Protein AF-A0A8S3RZJ0-F1 (afdb_monomer)

Nearest PDB structures (foldseek):
  5h4s-assembly1_A-2  TM=8.136E-01  e=2.588E-08  Toxopneustes pileolus
  2zx0-assembly1_A  TM=8.573E-01  e=1.060E-07  Oncorhynchus keta
  5afb-assembly1_A  TM=8.888E-01  e=1.502E-06  Homo sapiens
  6vhh-assembly1_B  TM=8.771E-01  e=1.682E-06  Homo sapiens
  2jxa-assembly1_A  TM=8.084E-01  e=1.071E-06  Mus musculus

Sequence (220 aa):
MLLNILKFLVFASIFINLTSAQTNKGITICEGKTSTISCSNNKAITIVRALFGRNKNNRECLILKGIFRIVKSCSVSGDSTLRQVKVRCEGQQSCQLTASRNIFGDPCKHFKKYLEVVYKCVERQNLVPVMTTSTGNMDITIEDRDGIKDTTISIWILIFAIAGSLILSQFILVVCVVKLIKRKKKPTNKKDGVCKHLKREQLAVRKIQSGVPVRNINSF

Radius of gyration: 26.64 Å; Cα contacts (8 Å, |Δi|>4): 257; chains: 1; bounding box: 62×64×66 Å

Solvent-accessible surface area (backbone atoms only — not comparable to full-atom values): 13475 Å² total; per-residue (Å²): 111,70,71,58,51,51,52,48,54,53,52,50,54,55,53,61,70,74,59,78,78,81,63,80,44,75,50,78,34,37,56,81,36,70,52,74,52,74,42,62,89,73,25,13,29,41,72,75,47,27,39,43,29,34,53,57,86,56,70,74,61,64,79,90,70,93,61,94,67,87,65,67,63,38,52,44,62,44,65,63,34,29,51,60,48,37,80,67,32,50,70,31,38,62,33,79,47,67,23,42,53,89,77,68,48,72,70,48,89,90,53,72,30,29,30,38,41,32,31,33,63,41,54,53,88,46,51,42,84,41,83,45,85,58,92,96,46,88,47,82,42,79,44,74,65,77,84,77,61,76,60,59,62,54,53,51,52,52,55,48,65,75,76,22,93,88,51,46,76,65,48,51,52,52,52,48,49,52,50,53,55,51,63,71,68,57,85,77,82,75,80,82,82,76,84,70,66,67,70,62,57,62,65,60,55,62,62,69,77,64,81,65,80,82,78,85,77,90,84,135

InterPro domains:
  IPR000922 D-galactoside/L-rhamnose binding SUEL lectin domain [PF02140] (37-121)
  IPR000922 D-galactoside/L-rhamnose binding SUEL lectin domain [PS50228] (29-122)
  IPR043159 D-galactoside/L-rhamnose b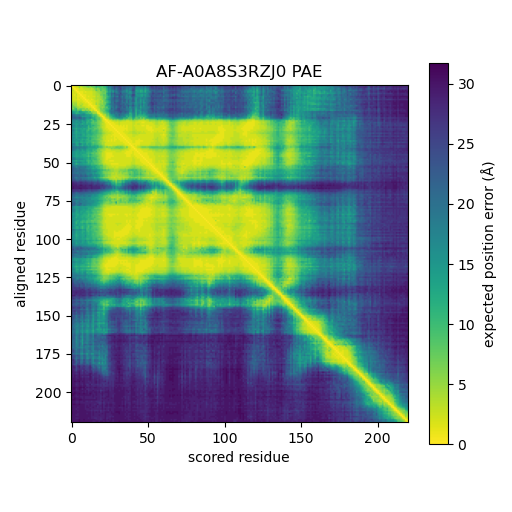inding SUEL lectin domain superfamily [G3DSA:2.60.120.740] (17-127)

Structure (mmCIF, N/CA/C/O backbone):
data_AF-A0A8S3RZJ0-F1
#
_entry.id   AF-A0A8S3RZJ0-F1
#
loop_
_atom_site.group_PDB
_atom_site.id
_atom_site.type_symbol
_atom_site.label_atom_id
_atom_site.label_alt_id
_atom_site.label_comp_id
_atom_site.label_asym_id
_atom_site.label_entity_id
_atom_site.label_seq_id
_atom_site.pdbx_PDB_ins_code
_atom_site.Cartn_x
_atom_site.Cartn_y
_atom_site.Cartn_z
_atom_site.occupancy
_atom_site.B_iso_or_equiv
_atom_site.auth_seq_id
_atom_site.auth_comp_id
_atom_site.auth_asym_id
_atom_site.auth_atom_id
_atom_site.pdbx_PDB_model_num
ATOM 1 N N . MET A 1 1 ? -19.772 14.675 46.894 1.00 68.50 1 MET A N 1
ATOM 2 C CA . MET A 1 1 ? -18.503 14.950 46.177 1.00 68.50 1 MET A CA 1
ATOM 3 C C . MET A 1 1 ? -17.847 13.665 45.662 1.00 68.50 1 MET A C 1
ATOM 5 O O . MET A 1 1 ? -17.723 13.520 44.454 1.00 68.50 1 MET A O 1
ATOM 9 N N . LEU A 1 2 ? -17.537 12.696 46.533 1.00 70.94 2 LEU A N 1
ATOM 10 C CA . LEU A 1 2 ? -16.910 11.411 46.168 1.00 70.94 2 LEU A CA 1
ATOM 11 C C . LEU A 1 2 ? -17.691 10.605 45.103 1.00 70.94 2 LEU A C 1
ATOM 13 O O . LEU A 1 2 ? -17.110 10.109 44.143 1.00 70.94 2 LEU A O 1
ATOM 17 N N . LEU A 1 3 ? -19.024 10.561 45.215 1.00 69.81 3 LEU A N 1
ATOM 18 C CA . LEU A 1 3 ? -19.904 9.841 44.281 1.00 69.81 3 LEU A CA 1
ATOM 19 C C . LEU A 1 3 ? -19.880 10.420 42.850 1.00 69.81 3 LEU A C 1
ATOM 21 O O . LEU A 1 3 ? -20.033 9.688 41.876 1.00 69.81 3 LEU A O 1
ATOM 25 N N . ASN A 1 4 ? -19.654 11.729 42.712 1.00 63.38 4 ASN A N 1
ATOM 26 C CA . ASN A 1 4 ? -19.604 12.405 41.410 1.00 63.38 4 ASN A CA 1
ATOM 27 C C . ASN A 1 4 ? -18.244 12.208 40.732 1.00 63.38 4 ASN A C 1
ATOM 29 O O . ASN A 1 4 ? -18.183 12.056 39.515 1.00 63.38 4 ASN A O 1
ATOM 33 N N . ILE A 1 5 ? -17.172 12.143 41.528 1.00 73.44 5 ILE A N 1
ATOM 34 C CA . ILE A 1 5 ? -15.830 11.792 41.054 1.00 73.44 5 ILE A CA 1
ATOM 35 C C . ILE A 1 5 ? -15.833 10.347 40.544 1.00 73.44 5 ILE A C 1
ATOM 37 O O . ILE A 1 5 ? -15.359 10.088 39.442 1.00 73.44 5 ILE A O 1
ATOM 41 N N . LEU A 1 6 ? -16.454 9.420 41.282 1.00 76.81 6 LEU A N 1
ATOM 42 C CA . LEU A 1 6 ? -16.560 8.023 40.862 1.00 76.81 6 LEU A CA 1
ATOM 43 C C . LEU A 1 6 ? -17.355 7.873 39.554 1.00 76.81 6 LEU A C 1
ATOM 45 O O . LEU A 1 6 ? -16.898 7.197 38.636 1.00 76.81 6 LEU A O 1
ATOM 49 N N . LYS A 1 7 ? -18.491 8.572 39.413 1.00 78.81 7 LYS A N 1
ATOM 50 C CA . LYS A 1 7 ? -19.260 8.613 38.154 1.00 78.81 7 LYS A CA 1
ATOM 51 C C . LYS A 1 7 ? -18.431 9.157 36.987 1.00 78.81 7 LYS A C 1
ATOM 53 O O . LYS A 1 7 ? -18.475 8.593 35.899 1.00 78.81 7 LYS A O 1
ATOM 58 N N . PHE A 1 8 ? -17.645 10.209 37.209 1.00 75.94 8 PHE A N 1
ATOM 59 C CA . PHE A 1 8 ? -16.781 10.790 36.181 1.00 75.94 8 PHE A CA 1
ATOM 60 C C . PHE A 1 8 ? -15.666 9.830 35.736 1.00 75.94 8 PHE A C 1
ATOM 62 O O . PHE A 1 8 ? -15.423 9.692 34.540 1.00 75.94 8 PHE A O 1
ATOM 69 N N . LEU A 1 9 ? -15.033 9.115 36.672 1.00 77.12 9 LEU A N 1
ATOM 70 C CA . LEU A 1 9 ? -14.003 8.114 36.365 1.00 77.12 9 LEU A CA 1
ATOM 71 C C . LEU A 1 9 ? -14.570 6.913 35.586 1.00 77.12 9 LEU A C 1
ATOM 73 O O . LEU A 1 9 ? -13.928 6.403 34.662 1.00 77.12 9 LEU A O 1
ATOM 77 N N . VAL A 1 10 ? -15.800 6.499 35.897 1.00 78.31 10 VAL A N 1
ATOM 78 C CA . VAL A 1 10 ? -16.508 5.448 35.150 1.00 78.31 10 VAL A CA 1
ATOM 79 C C . VAL A 1 10 ? -16.860 5.926 33.737 1.00 78.31 10 VAL A C 1
ATOM 81 O O . VAL A 1 10 ? -16.566 5.237 32.765 1.00 78.31 10 VAL A O 1
ATOM 84 N N . PHE A 1 11 ? -17.394 7.140 33.582 1.00 73.19 11 PHE A N 1
ATOM 85 C CA . PHE A 1 11 ? -17.678 7.701 32.257 1.00 73.19 11 PHE A CA 1
ATOM 86 C C . PHE A 1 11 ? -16.412 7.893 31.417 1.00 73.19 11 PHE A C 1
ATOM 88 O O . PHE A 1 11 ? -16.409 7.547 30.238 1.00 73.19 11 PHE A O 1
ATOM 95 N N . ALA A 1 12 ? -15.326 8.394 32.010 1.00 68.56 12 ALA A N 1
ATOM 96 C CA . ALA A 1 12 ? -14.057 8.601 31.320 1.00 68.56 12 ALA A CA 1
ATOM 97 C C . ALA A 1 12 ? -13.450 7.281 30.824 1.00 68.56 12 ALA A C 1
ATOM 99 O O . ALA A 1 12 ? -12.985 7.213 29.688 1.00 68.56 12 ALA A O 1
ATOM 100 N N . SER A 1 13 ? -13.495 6.218 31.632 1.00 68.81 13 SER A N 1
ATOM 101 C CA . SER A 1 13 ? -12.991 4.903 31.219 1.00 68.81 13 SER A CA 1
ATOM 102 C C . SER A 1 13 ? -13.836 4.290 30.097 1.00 68.81 13 SER A C 1
ATOM 104 O O . SER A 1 13 ? -13.276 3.800 29.117 1.00 68.81 13 SER A O 1
ATOM 106 N N . ILE A 1 14 ? -15.165 4.407 30.149 1.00 66.94 14 ILE A N 1
ATOM 107 C CA . ILE A 1 14 ? -16.053 4.000 29.046 1.00 66.94 14 ILE A CA 1
ATOM 108 C C . ILE A 1 14 ? -15.729 4.794 27.764 1.00 66.94 14 ILE A C 1
ATOM 110 O O . ILE A 1 14 ? -15.580 4.208 26.693 1.00 66.94 14 ILE A O 1
ATOM 114 N N . PHE A 1 15 ? -15.522 6.110 27.866 1.00 64.94 15 PHE A N 1
ATOM 115 C CA . PHE A 1 15 ? -15.219 6.980 26.723 1.00 64.94 15 PHE A CA 1
ATOM 116 C C . PHE A 1 15 ? -13.862 6.695 26.065 1.00 64.94 15 PHE A C 1
ATOM 118 O O . PHE A 1 15 ? -13.734 6.738 24.839 1.00 64.94 15 PHE A O 1
ATOM 125 N N . ILE A 1 16 ? -12.841 6.383 26.869 1.00 61.06 16 ILE A N 1
ATOM 126 C CA . ILE A 1 16 ? -11.512 6.009 26.366 1.00 61.06 16 ILE A CA 1
ATOM 127 C C . ILE A 1 16 ? -11.605 4.709 25.553 1.00 61.06 16 ILE A C 1
ATOM 129 O O . ILE A 1 16 ? -11.013 4.625 24.479 1.00 61.06 16 ILE A O 1
ATOM 133 N N . ASN A 1 17 ? -12.414 3.741 25.998 1.00 55.44 17 ASN A N 1
ATOM 134 C CA . ASN A 1 17 ? -12.619 2.478 25.281 1.00 55.44 17 ASN A CA 1
ATOM 135 C C . ASN A 1 17 ? -13.341 2.655 23.927 1.00 55.44 17 ASN A C 1
ATOM 137 O O . ASN A 1 17 ? -13.064 1.921 22.982 1.00 55.44 17 ASN A O 1
ATOM 141 N N . LEU A 1 18 ? -14.218 3.656 23.794 1.00 53.41 18 LEU A N 1
ATOM 142 C CA . LEU A 1 18 ? -15.007 3.919 22.577 1.00 53.41 18 LEU A CA 1
ATOM 143 C C . LEU A 1 18 ? -14.246 4.670 21.465 1.00 53.41 18 LEU A C 1
ATOM 145 O O . LEU A 1 18 ? -14.763 4.812 20.357 1.00 53.41 18 LEU A O 1
ATOM 149 N N . THR A 1 19 ? -13.026 5.155 21.721 1.00 52.28 19 THR A N 1
ATOM 150 C CA . THR A 1 19 ? -12.274 6.012 20.783 1.00 52.28 19 THR A CA 1
ATOM 151 C C . THR A 1 19 ? -11.020 5.336 20.221 1.00 52.28 19 THR A C 1
ATOM 153 O O . THR A 1 19 ? -9.922 5.894 20.232 1.00 52.28 19 THR A O 1
ATOM 156 N N . SER A 1 20 ? -11.154 4.129 19.663 1.00 56.50 20 SER A N 1
ATOM 157 C CA . SER A 1 20 ? -10.063 3.523 18.892 1.00 56.50 20 SER A CA 1
ATOM 158 C C . SER A 1 20 ? -9.880 4.263 17.556 1.00 56.50 20 SER A C 1
ATOM 160 O O . SER A 1 20 ? -10.602 4.019 16.590 1.00 56.50 20 SER A O 1
ATOM 162 N N . ALA A 1 21 ? -8.917 5.185 17.483 1.00 60.31 21 ALA A N 1
ATOM 163 C CA . ALA A 1 21 ? -8.570 5.865 16.236 1.00 60.31 21 ALA A CA 1
ATOM 164 C C . ALA A 1 21 ? -7.853 4.892 15.286 1.00 60.31 21 ALA A C 1
ATOM 166 O O . ALA A 1 21 ? -6.734 4.452 15.558 1.00 60.31 21 ALA A O 1
ATOM 167 N N . GLN A 1 22 ? -8.487 4.556 14.165 1.00 67.31 22 GLN A N 1
ATOM 168 C CA . GLN A 1 22 ? -7.879 3.697 13.158 1.00 67.31 22 GLN A CA 1
ATOM 169 C C . GLN A 1 22 ? -6.837 4.480 12.349 1.00 67.31 22 GLN A C 1
ATOM 171 O O . GLN A 1 22 ? -7.126 5.546 11.805 1.00 67.31 22 GLN A O 1
ATOM 176 N N . THR A 1 23 ? -5.601 3.981 12.296 1.00 82.81 23 THR A N 1
ATOM 177 C CA . THR A 1 23 ? -4.489 4.653 11.613 1.00 82.81 23 THR A CA 1
ATOM 178 C C . THR A 1 23 ? -4.211 4.032 10.247 1.00 82.81 23 THR A C 1
ATOM 180 O O . THR A 1 23 ? -4.228 2.813 10.075 1.00 82.81 23 THR A O 1
ATOM 183 N N . ASN A 1 24 ? -3.918 4.889 9.268 1.00 92.00 24 ASN A N 1
ATOM 184 C CA . ASN A 1 24 ? -3.461 4.465 7.949 1.00 92.00 24 ASN A CA 1
ATOM 185 C C . ASN A 1 24 ? -2.023 3.929 8.037 1.00 92.00 24 ASN A C 1
ATOM 187 O O . ASN A 1 24 ? -1.139 4.594 8.580 1.00 92.00 24 ASN A O 1
ATOM 191 N N . LYS A 1 25 ? -1.785 2.754 7.458 1.00 95.44 25 LYS A N 1
ATOM 192 C CA . LYS A 1 25 ? -0.476 2.114 7.294 1.00 95.44 25 LYS A CA 1
ATOM 193 C C . LYS A 1 25 ? -0.026 2.237 5.842 1.00 95.44 25 LYS A C 1
ATOM 195 O O . LYS A 1 25 ? -0.856 2.176 4.941 1.00 95.44 25 LYS A O 1
ATOM 200 N N . GLY A 1 26 ? 1.275 2.394 5.610 1.00 95.69 26 GLY A N 1
ATOM 201 C CA . GLY A 1 26 ? 1.845 2.495 4.266 1.00 95.69 26 GLY A CA 1
ATOM 202 C C . GLY A 1 26 ? 3.018 1.557 4.046 1.00 95.69 26 GLY A C 1
ATOM 203 O O . GLY A 1 26 ? 3.782 1.300 4.973 1.00 95.69 26 GLY A O 1
ATOM 204 N N . ILE A 1 27 ? 3.144 1.057 2.819 1.00 96.50 27 ILE A N 1
ATOM 205 C CA . ILE A 1 27 ? 4.254 0.216 2.372 1.00 96.50 27 ILE A CA 1
ATOM 206 C C . ILE A 1 27 ? 4.683 0.607 0.954 1.00 96.50 27 ILE A C 1
ATOM 208 O O . ILE A 1 27 ? 3.841 0.925 0.110 1.00 96.50 27 ILE A O 1
ATOM 212 N N . THR A 1 28 ? 5.989 0.536 0.698 1.00 96.31 28 THR A N 1
ATOM 213 C CA . THR A 1 28 ? 6.585 0.657 -0.635 1.00 96.31 28 THR A CA 1
ATOM 214 C C . THR A 1 28 ? 7.235 -0.671 -1.022 1.00 96.31 28 THR A C 1
ATOM 216 O O . THR A 1 28 ? 8.037 -1.219 -0.270 1.00 96.31 28 THR A O 1
ATOM 219 N N . ILE A 1 29 ? 6.923 -1.189 -2.211 1.00 96.31 29 ILE A N 1
ATOM 220 C CA . ILE A 1 29 ? 7.472 -2.447 -2.735 1.00 96.31 29 ILE A CA 1
ATOM 221 C C . ILE A 1 29 ? 8.179 -2.160 -4.059 1.00 96.31 29 ILE A C 1
ATOM 223 O O . ILE A 1 29 ? 7.559 -1.716 -5.024 1.00 96.31 29 ILE A O 1
ATOM 227 N N . CYS A 1 30 ? 9.486 -2.408 -4.129 1.00 94.19 30 CYS A N 1
ATOM 228 C CA . CYS A 1 30 ? 10.263 -2.172 -5.348 1.00 94.19 30 CYS A CA 1
ATOM 229 C C . CYS A 1 30 ? 9.881 -3.131 -6.478 1.00 94.19 30 CYS A C 1
ATOM 231 O O . CYS A 1 30 ? 9.621 -4.304 -6.234 1.00 94.19 30 CYS A O 1
ATOM 233 N N . GLU A 1 31 ? 9.946 -2.669 -7.727 1.00 93.25 31 GLU A N 1
ATOM 234 C CA . GLU A 1 31 ? 9.639 -3.489 -8.901 1.00 93.25 31 GLU A CA 1
ATOM 235 C C . GLU A 1 31 ? 10.464 -4.790 -8.966 1.00 93.25 31 GLU A C 1
ATOM 237 O O . GLU A 1 31 ? 11.700 -4.765 -9.046 1.00 93.25 31 GLU A O 1
ATOM 242 N N . GLY A 1 32 ? 9.752 -5.917 -9.022 1.00 93.38 32 GLY A N 1
ATOM 243 C CA . GLY A 1 32 ? 10.277 -7.283 -8.985 1.00 93.38 32 GLY A CA 1
ATOM 244 C C . GLY A 1 32 ? 10.314 -7.895 -7.583 1.00 93.38 32 GLY A C 1
ATOM 245 O O . GLY A 1 32 ? 10.663 -9.062 -7.453 1.00 93.38 32 GLY A O 1
ATOM 246 N N . LYS A 1 33 ? 9.968 -7.132 -6.539 1.00 96.25 33 LYS A N 1
ATOM 247 C CA . LYS A 1 33 ? 9.867 -7.627 -5.163 1.00 96.25 33 LYS A CA 1
ATOM 248 C C . LYS A 1 33 ? 8.422 -7.922 -4.779 1.00 96.25 33 LYS A C 1
ATOM 250 O O . LYS A 1 33 ? 7.472 -7.394 -5.364 1.00 96.25 33 LYS A O 1
ATOM 255 N N . THR A 1 34 ? 8.304 -8.727 -3.733 1.00 97.50 34 THR A N 1
ATOM 256 C CA . THR A 1 34 ? 7.049 -9.126 -3.108 1.00 97.50 34 THR A CA 1
ATOM 257 C C . THR A 1 34 ? 7.080 -8.747 -1.631 1.00 97.50 34 THR A C 1
ATOM 259 O O . THR A 1 34 ? 8.136 -8.785 -0.997 1.00 97.50 34 THR A O 1
ATOM 262 N N . SER A 1 35 ? 5.947 -8.346 -1.066 1.00 97.88 35 SER A N 1
ATOM 263 C CA . SER A 1 35 ? 5.803 -8.113 0.374 1.00 97.88 35 SER A CA 1
ATOM 264 C C . SER A 1 35 ? 4.395 -8.451 0.840 1.00 97.88 35 SER A C 1
ATOM 266 O O . SER A 1 35 ? 3.452 -8.430 0.052 1.00 97.88 35 SER A O 1
ATOM 268 N N . THR A 1 36 ? 4.261 -8.750 2.127 1.00 97.94 36 THR A N 1
ATOM 269 C CA . THR A 1 36 ? 2.984 -9.105 2.750 1.00 97.94 36 THR A CA 1
ATOM 270 C C . THR A 1 36 ? 2.507 -7.957 3.630 1.00 97.94 36 THR A C 1
ATOM 272 O O . THR A 1 36 ? 3.275 -7.431 4.436 1.00 97.94 36 THR A O 1
ATOM 275 N N . ILE A 1 37 ? 1.240 -7.577 3.488 1.00 97.56 37 ILE A N 1
ATOM 276 C CA . ILE A 1 37 ? 0.543 -6.682 4.416 1.00 97.56 37 ILE A CA 1
ATOM 277 C C . ILE A 1 37 ? -0.433 -7.496 5.257 1.00 97.56 37 ILE A C 1
ATOM 279 O O . ILE A 1 37 ? -1.054 -8.428 4.750 1.00 97.56 37 ILE A O 1
ATOM 283 N N . SER A 1 38 ? -0.566 -7.158 6.538 1.00 96.88 38 SER A N 1
ATOM 284 C CA . SER A 1 38 ? -1.427 -7.904 7.453 1.00 96.88 38 SER A CA 1
ATOM 285 C C . SER A 1 38 ? -2.044 -7.040 8.553 1.00 96.88 38 SER A C 1
ATOM 287 O O . SER A 1 38 ? -1.538 -5.980 8.949 1.00 96.88 38 SER A O 1
ATOM 289 N N . CYS A 1 39 ? -3.175 -7.526 9.047 1.00 95.25 39 CYS A N 1
ATOM 290 C CA . CYS A 1 39 ? -3.910 -7.005 10.182 1.00 95.25 39 CYS A CA 1
ATOM 291 C C . CYS A 1 39 ? -3.969 -8.048 11.304 1.00 95.25 39 CYS A C 1
ATOM 293 O O . CYS A 1 39 ? -3.831 -9.252 11.079 1.00 95.25 39 CYS A O 1
ATOM 295 N N . SER A 1 40 ? -4.165 -7.569 12.533 1.00 93.56 40 SER A N 1
ATOM 296 C CA . SER A 1 40 ? -4.409 -8.425 13.696 1.00 93.56 40 SER A CA 1
ATOM 297 C C . SER A 1 40 ? -5.688 -9.253 13.521 1.00 93.56 40 SER A C 1
ATOM 299 O O . SER A 1 40 ? -6.506 -8.972 12.643 1.00 93.56 40 SER A O 1
ATOM 301 N N . ASN A 1 41 ? -5.869 -10.257 14.379 1.00 89.50 41 ASN A N 1
ATOM 302 C CA . ASN A 1 41 ? -7.055 -11.114 14.368 1.00 89.50 41 ASN A CA 1
ATOM 303 C C . ASN A 1 41 ? -8.354 -10.294 14.399 1.00 89.50 41 ASN A C 1
ATOM 305 O O . ASN A 1 41 ? -8.403 -9.225 15.007 1.00 89.50 41 ASN A O 1
ATOM 309 N N . ASN A 1 42 ? -9.384 -10.803 13.716 1.00 87.25 42 ASN A N 1
ATOM 310 C CA . ASN A 1 42 ? -10.709 -10.186 13.536 1.00 87.25 42 ASN A CA 1
ATOM 311 C C . ASN A 1 42 ? -10.745 -8.856 12.766 1.00 87.25 42 ASN A C 1
ATOM 313 O O . ASN A 1 42 ? -11.828 -8.329 12.507 1.00 87.25 42 ASN A O 1
ATOM 317 N N . LYS A 1 43 ? -9.592 -8.375 12.290 1.00 91.38 43 LYS A N 1
ATOM 318 C CA . LYS A 1 43 ? -9.505 -7.232 11.384 1.00 91.38 43 LYS A CA 1
ATOM 319 C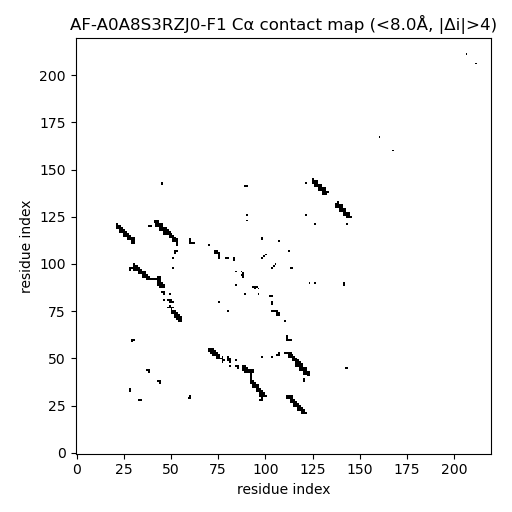 C . LYS A 1 43 ? -9.293 -7.665 9.942 1.00 91.38 43 LYS A C 1
ATOM 321 O O . LYS A 1 43 ? -8.791 -8.755 9.659 1.00 91.38 43 LYS A O 1
ATOM 326 N N . ALA A 1 44 ? -9.676 -6.787 9.034 1.00 94.06 44 ALA A N 1
ATOM 327 C CA . ALA A 1 44 ? -9.513 -6.935 7.603 1.00 94.06 44 ALA A CA 1
ATOM 328 C C . ALA A 1 44 ? -8.875 -5.683 7.001 1.00 94.06 44 ALA A C 1
ATOM 330 O O . ALA A 1 44 ? -8.951 -4.582 7.550 1.00 94.06 44 ALA A O 1
ATOM 331 N N . ILE A 1 45 ? -8.190 -5.888 5.885 1.00 94.94 45 ILE A N 1
ATOM 332 C CA . ILE A 1 45 ? -7.485 -4.867 5.131 1.00 94.94 45 ILE A CA 1
ATOM 333 C C . ILE A 1 45 ? -8.503 -4.092 4.299 1.00 94.94 45 ILE A C 1
ATOM 335 O O . ILE A 1 45 ? -9.240 -4.681 3.510 1.00 94.94 45 ILE A O 1
ATOM 339 N N . THR A 1 46 ? -8.460 -2.768 4.422 1.00 93.69 46 THR A N 1
ATOM 340 C CA . THR A 1 46 ? -9.127 -1.851 3.496 1.00 93.69 46 THR A CA 1
ATOM 341 C C . THR A 1 46 ? -8.102 -0.982 2.796 1.00 93.69 46 THR A C 1
ATOM 343 O O . THR A 1 46 ? -7.321 -0.280 3.450 1.00 93.69 46 THR A O 1
ATOM 346 N N . ILE A 1 47 ? -8.079 -1.030 1.464 1.00 95.44 47 ILE A N 1
ATOM 347 C CA . ILE A 1 47 ? -7.112 -0.292 0.652 1.00 95.44 47 ILE A CA 1
ATOM 348 C C . ILE A 1 47 ? -7.623 1.129 0.424 1.00 95.44 47 ILE A C 1
ATOM 350 O O . ILE A 1 47 ? -8.657 1.358 -0.201 1.00 95.44 47 ILE A O 1
ATOM 354 N N . VAL A 1 48 ? -6.852 2.101 0.907 1.00 93.31 48 VAL A N 1
ATOM 355 C CA . VAL A 1 48 ? -7.185 3.529 0.834 1.00 93.31 48 VAL A CA 1
ATOM 356 C C . VAL A 1 48 ? -6.633 4.152 -0.446 1.00 93.31 48 VAL A C 1
ATOM 358 O O . VAL A 1 48 ? -7.308 4.939 -1.097 1.00 93.31 48 VAL A O 1
ATOM 361 N N . ARG A 1 49 ? -5.390 3.818 -0.811 1.00 95.06 49 ARG A N 1
ATOM 362 C CA . ARG A 1 49 ? -4.746 4.288 -2.048 1.00 95.06 49 ARG A CA 1
ATOM 363 C C . ARG A 1 49 ? -3.685 3.305 -2.513 1.00 95.06 49 ARG A C 1
ATOM 365 O O . ARG A 1 49 ? -3.011 2.687 -1.687 1.00 95.06 49 ARG A O 1
ATOM 372 N N . ALA A 1 50 ? -3.485 3.229 -3.823 1.00 96.00 50 ALA A N 1
ATOM 373 C CA . ALA A 1 50 ? -2.363 2.516 -4.411 1.00 96.00 50 ALA A CA 1
ATOM 374 C C . ALA A 1 50 ? -1.835 3.251 -5.646 1.00 96.00 50 ALA A C 1
ATOM 376 O O . ALA A 1 50 ? -2.608 3.806 -6.422 1.00 96.00 50 ALA A O 1
ATOM 377 N N . LEU A 1 51 ? -0.516 3.256 -5.820 1.00 95.00 51 LEU A N 1
ATOM 378 C CA . LEU A 1 51 ? 0.167 3.902 -6.937 1.00 95.00 51 LEU A CA 1
ATOM 379 C C . LEU A 1 51 ? 1.320 3.020 -7.405 1.00 95.00 51 LEU A C 1
ATOM 381 O O . LEU A 1 51 ? 2.165 2.627 -6.603 1.00 95.00 51 LEU A O 1
ATOM 385 N N . PHE A 1 52 ? 1.381 2.737 -8.705 1.00 94.62 52 PHE A N 1
ATOM 386 C CA . PHE A 1 52 ? 2.515 2.049 -9.310 1.00 94.62 52 PHE A CA 1
ATOM 387 C C . PHE A 1 52 ? 3.252 2.992 -10.254 1.00 94.62 52 PHE A C 1
ATOM 389 O O . PHE A 1 52 ? 2.684 3.511 -11.219 1.00 94.62 52 PHE A O 1
ATOM 396 N N . GLY A 1 53 ? 4.529 3.237 -9.969 1.00 92.94 53 GLY A N 1
ATOM 397 C CA . GLY A 1 53 ? 5.302 4.206 -10.731 1.00 92.94 53 GLY A CA 1
ATOM 398 C C . GLY A 1 53 ? 6.637 4.569 -10.101 1.00 92.94 53 GLY A C 1
ATOM 399 O O . GLY A 1 53 ? 7.215 3.821 -9.319 1.00 92.94 53 GLY A O 1
ATOM 400 N N . ARG A 1 54 ? 7.145 5.737 -10.475 1.00 90.88 54 ARG A N 1
ATOM 401 C CA . ARG A 1 54 ? 8.361 6.343 -9.949 1.00 90.88 54 ARG A CA 1
ATOM 402 C C . ARG A 1 54 ? 8.109 7.827 -9.729 1.00 90.88 54 ARG A C 1
ATOM 404 O O . ARG A 1 54 ? 7.628 8.519 -10.620 1.00 90.88 54 ARG A O 1
ATOM 411 N N . 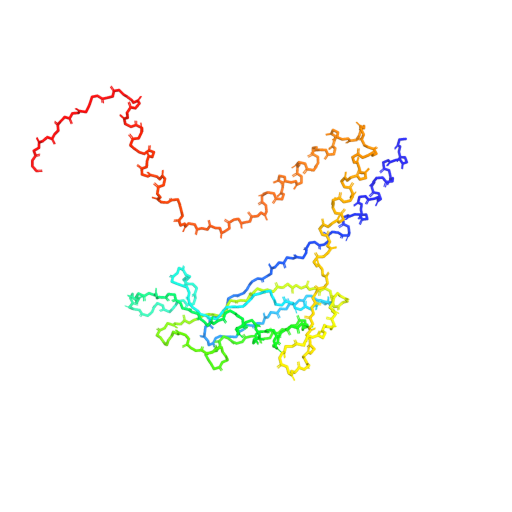ASN A 1 55 ? 8.509 8.332 -8.570 1.00 88.88 55 ASN A N 1
ATOM 412 C CA . ASN A 1 55 ? 8.654 9.762 -8.330 1.00 88.88 55 ASN A CA 1
ATOM 413 C C . ASN A 1 55 ? 10.141 10.129 -8.363 1.00 88.88 55 ASN A C 1
ATOM 415 O O . ASN A 1 55 ? 10.943 9.487 -7.685 1.00 88.88 55 ASN A O 1
ATOM 419 N N . LYS A 1 56 ? 10.506 11.178 -9.109 1.00 83.88 56 LYS A N 1
ATOM 420 C CA . LYS A 1 56 ? 11.882 11.695 -9.195 1.00 83.88 56 LYS A CA 1
ATOM 421 C C . LYS A 1 56 ? 12.501 12.043 -7.834 1.00 83.88 56 LYS A C 1
ATOM 423 O O . LYS A 1 56 ? 13.712 11.953 -7.671 1.00 83.88 56 LYS A O 1
ATOM 428 N N . ASN A 1 57 ? 11.672 12.416 -6.857 1.00 84.00 57 ASN A N 1
ATOM 429 C CA . ASN A 1 57 ? 12.122 12.792 -5.517 1.00 84.00 57 ASN A CA 1
ATOM 430 C C . ASN A 1 57 ? 12.273 11.585 -4.576 1.00 84.00 57 ASN A C 1
ATOM 432 O O . ASN A 1 57 ? 12.908 11.714 -3.531 1.00 84.00 57 ASN A O 1
ATOM 436 N N . ASN A 1 58 ? 11.694 10.425 -4.918 1.00 83.88 58 ASN A N 1
ATOM 437 C CA . ASN A 1 58 ? 11.783 9.235 -4.080 1.00 83.88 58 ASN A CA 1
ATOM 438 C C . ASN A 1 58 ? 13.015 8.401 -4.458 1.00 83.88 58 ASN A C 1
ATOM 440 O O . ASN A 1 58 ? 13.093 7.819 -5.546 1.00 83.88 58 ASN A O 1
ATOM 444 N N . ARG A 1 59 ? 13.971 8.344 -3.524 1.00 82.50 59 ARG A N 1
ATOM 445 C CA . ARG A 1 59 ? 15.213 7.575 -3.662 1.00 82.50 59 ARG A CA 1
ATOM 446 C C . ARG A 1 59 ? 15.067 6.096 -3.311 1.00 82.50 59 ARG A C 1
ATOM 448 O O . ARG A 1 59 ? 15.968 5.309 -3.590 1.00 82.50 59 ARG A O 1
ATOM 455 N N . GLU A 1 60 ? 13.940 5.711 -2.730 1.00 82.25 60 GLU A N 1
ATOM 456 C CA . GLU A 1 60 ? 13.612 4.322 -2.457 1.00 82.25 60 GLU A CA 1
ATOM 457 C C . GLU A 1 60 ? 13.598 3.517 -3.765 1.00 82.25 60 GLU A C 1
ATOM 459 O O . GLU A 1 60 ? 13.206 4.015 -4.825 1.00 82.25 60 GLU A O 1
ATOM 464 N N . CYS A 1 61 ? 14.087 2.277 -3.732 1.00 85.19 61 CYS A N 1
ATOM 465 C CA . CYS A 1 61 ? 14.178 1.412 -4.913 1.00 85.19 61 CYS A CA 1
ATOM 466 C C . CYS A 1 61 ? 15.055 1.956 -6.062 1.00 85.19 61 CYS A C 1
ATOM 468 O O . CYS A 1 61 ? 14.898 1.533 -7.212 1.00 85.19 61 CYS A O 1
ATOM 470 N N . LEU A 1 62 ? 15.946 2.925 -5.818 1.00 81.06 62 LEU A N 1
ATOM 471 C CA . LEU A 1 62 ? 16.971 3.295 -6.797 1.00 81.06 62 LEU A CA 1
ATOM 472 C C . LEU A 1 62 ? 18.022 2.186 -6.893 1.00 81.06 62 LEU A C 1
ATOM 474 O O . LEU A 1 62 ? 18.532 1.706 -5.885 1.00 81.06 62 LEU A O 1
ATOM 478 N N . ILE A 1 63 ? 18.367 1.806 -8.122 1.00 69.25 63 ILE A N 1
ATOM 479 C CA . ILE A 1 63 ? 19.549 0.990 -8.396 1.00 69.25 63 ILE A CA 1
ATOM 480 C C . ILE A 1 63 ? 20.639 1.961 -8.844 1.00 69.25 63 ILE A C 1
ATOM 482 O O . ILE A 1 63 ? 20.619 2.435 -9.979 1.00 69.25 63 ILE A O 1
ATOM 486 N N . LEU A 1 64 ? 21.568 2.282 -7.944 1.00 60.84 64 LEU A N 1
ATOM 487 C CA . LEU A 1 64 ? 22.740 3.106 -8.244 1.00 60.84 64 LEU A CA 1
ATOM 488 C C . LEU A 1 64 ? 23.778 2.261 -8.996 1.00 60.84 64 LEU A C 1
ATOM 490 O O . LEU A 1 64 ? 24.815 1.899 -8.456 1.00 60.84 64 LEU A O 1
ATOM 494 N N . LYS A 1 65 ? 23.487 1.899 -10.248 1.00 55.22 65 LYS A N 1
ATOM 495 C CA . LYS A 1 65 ? 24.494 1.334 -11.154 1.00 55.22 65 LYS A CA 1
ATOM 496 C C . LYS A 1 65 ? 25.090 2.459 -11.991 1.00 55.22 65 LYS A C 1
ATOM 498 O O . LYS A 1 65 ? 24.571 2.747 -13.063 1.00 55.22 65 LYS A O 1
ATOM 503 N N . GLY A 1 66 ? 26.128 3.105 -11.453 1.00 47.97 66 GLY A N 1
ATOM 504 C CA . GLY A 1 66 ? 27.189 3.837 -12.171 1.00 47.97 66 GLY A CA 1
ATOM 505 C C . GLY A 1 66 ? 26.824 5.027 -13.068 1.00 47.97 66 GLY A C 1
ATOM 506 O O . GLY A 1 66 ? 27.714 5.760 -13.472 1.00 47.97 66 GLY A O 1
ATOM 507 N N . ILE A 1 67 ? 25.551 5.258 -13.379 1.00 53.00 67 ILE A N 1
ATOM 508 C CA . ILE A 1 67 ? 25.103 6.319 -14.277 1.00 53.00 67 ILE A CA 1
ATOM 509 C C . ILE A 1 67 ? 24.073 7.146 -13.518 1.00 53.00 67 ILE A C 1
ATOM 511 O O . ILE A 1 67 ? 22.993 6.651 -13.180 1.00 53.00 67 ILE A O 1
ATOM 515 N N . PHE A 1 68 ? 24.396 8.415 -13.265 1.00 52.97 68 PHE A N 1
ATOM 516 C CA . PHE A 1 68 ? 23.435 9.429 -12.835 1.00 52.97 68 PHE A CA 1
ATOM 517 C C . PHE A 1 68 ? 22.395 9.630 -13.946 1.00 52.97 68 PHE A C 1
ATOM 519 O O . PHE A 1 68 ? 22.488 10.537 -14.766 1.00 52.97 68 PHE A O 1
ATOM 526 N N . ARG A 1 69 ? 21.401 8.742 -14.022 1.00 61.81 69 ARG A N 1
ATOM 527 C CA . ARG A 1 69 ? 20.276 8.905 -14.944 1.00 61.81 69 ARG A CA 1
ATOM 528 C C . ARG A 1 69 ? 19.335 9.959 -14.380 1.00 61.81 69 ARG A C 1
ATOM 530 O O . ARG A 1 69 ? 18.916 9.858 -13.228 1.00 61.81 69 ARG A O 1
ATOM 537 N N . ILE A 1 70 ? 18.976 10.941 -15.205 1.00 70.38 70 ILE A N 1
ATOM 538 C CA . ILE A 1 70 ? 17.917 11.907 -14.898 1.00 70.38 70 ILE A CA 1
ATOM 539 C C . ILE A 1 70 ? 16.632 11.112 -14.649 1.00 70.38 70 ILE A C 1
ATOM 541 O O . ILE A 1 70 ? 16.064 10.533 -15.572 1.00 70.38 70 ILE A O 1
ATOM 545 N N . VAL A 1 71 ? 16.193 11.036 -13.392 1.00 73.44 71 VAL A N 1
ATOM 546 C CA . VAL A 1 71 ? 14.984 10.297 -13.015 1.00 73.44 71 VAL A CA 1
ATOM 547 C C . VAL A 1 71 ? 13.766 11.159 -13.326 1.00 73.44 71 VAL A C 1
ATOM 549 O O . VAL A 1 71 ? 13.607 12.245 -12.767 1.00 73.44 71 VAL A O 1
ATOM 552 N N . LYS A 1 72 ? 12.883 10.671 -14.201 1.00 80.56 72 LYS A N 1
ATOM 553 C CA . LYS A 1 72 ? 11.586 11.302 -14.474 1.00 80.56 72 LYS A CA 1
ATOM 554 C C . LYS A 1 72 ? 10.497 10.674 -13.602 1.00 80.56 72 LYS A C 1
ATOM 556 O O . LYS A 1 72 ? 10.553 9.486 -13.285 1.00 80.56 72 LYS A O 1
ATOM 561 N N . SER A 1 73 ? 9.507 11.481 -13.220 1.00 87.31 73 SER A N 1
ATOM 562 C CA . SER A 1 73 ? 8.296 10.973 -12.575 1.00 87.31 73 SER A CA 1
ATOM 563 C C . SER A 1 73 ? 7.343 10.372 -13.604 1.00 87.31 73 SER A C 1
ATOM 565 O O . SER A 1 73 ? 7.154 10.937 -14.680 1.00 87.31 73 SER A O 1
ATOM 567 N N . CYS A 1 74 ? 6.724 9.255 -13.251 1.00 88.44 74 CYS A N 1
ATOM 568 C CA . CYS A 1 74 ? 5.748 8.555 -14.075 1.00 88.44 74 CYS A CA 1
ATOM 569 C C . CYS A 1 74 ? 4.960 7.563 -13.238 1.00 88.44 74 CYS A C 1
ATOM 571 O O . CYS A 1 74 ? 5.487 6.964 -12.303 1.00 88.44 74 CYS A O 1
ATOM 573 N N . SER A 1 75 ? 3.707 7.351 -13.597 1.00 89.00 75 SER A N 1
ATOM 574 C CA . SER A 1 75 ? 2.830 6.422 -12.901 1.00 89.00 75 SER A CA 1
ATOM 575 C C . SER A 1 75 ? 1.737 5.946 -13.837 1.00 89.00 75 SER A C 1
ATOM 577 O O . SER A 1 75 ? 1.396 6.623 -14.805 1.00 89.00 75 SER A O 1
ATOM 579 N N . VAL A 1 76 ? 1.189 4.780 -13.527 1.00 87.19 76 VAL A N 1
ATOM 580 C CA . VAL A 1 76 ? -0.087 4.334 -14.090 1.00 87.19 76 VAL A CA 1
ATOM 581 C C . VAL A 1 76 ? -1.213 5.138 -13.430 1.00 87.19 76 VAL A C 1
ATOM 583 O O . VAL A 1 76 ? -0.999 5.746 -12.375 1.00 87.19 76 VAL A O 1
ATOM 586 N N . SER A 1 77 ? -2.406 5.156 -14.031 1.00 87.56 77 SER A N 1
ATOM 587 C CA . SER A 1 77 ? -3.599 5.707 -13.381 1.00 87.56 77 SER A CA 1
ATOM 588 C C . SER A 1 77 ? -3.766 5.118 -11.973 1.00 87.56 77 SER A C 1
ATOM 590 O O . SER A 1 77 ? -3.719 3.893 -11.784 1.00 87.56 77 SER A O 1
ATOM 592 N N . GLY A 1 78 ? -3.962 6.003 -10.992 1.00 86.06 78 GLY A N 1
ATOM 593 C CA . GLY A 1 78 ? -4.159 5.627 -9.594 1.00 86.06 78 GLY A CA 1
ATOM 594 C C . GLY A 1 78 ? -5.356 4.700 -9.417 1.00 86.06 78 GLY A C 1
ATOM 595 O O . GLY A 1 78 ? -5.237 3.701 -8.716 1.00 86.06 78 GLY A O 1
ATOM 596 N N . ASP A 1 79 ? -6.449 4.940 -10.143 1.00 89.19 79 ASP A N 1
ATOM 597 C CA . ASP A 1 79 ? -7.677 4.143 -10.039 1.00 89.19 79 ASP A CA 1
ATOM 598 C C . ASP A 1 79 ? -7.475 2.712 -10.537 1.00 89.19 79 ASP A C 1
ATOM 600 O O . ASP A 1 79 ? -7.905 1.751 -9.900 1.00 89.19 79 ASP A O 1
ATOM 604 N N . SER A 1 80 ? -6.740 2.549 -11.641 1.00 91.50 80 SER A N 1
ATOM 605 C CA . SER A 1 80 ? -6.413 1.220 -12.167 1.00 91.50 80 SER A CA 1
ATOM 606 C C . SER A 1 80 ? -5.516 0.433 -11.205 1.00 91.50 80 SER A C 1
ATOM 608 O O . SER A 1 80 ? -5.762 -0.747 -10.953 1.00 91.50 80 SER A O 1
ATOM 610 N N . THR A 1 81 ? -4.519 1.093 -10.603 1.00 94.19 81 THR A N 1
ATOM 611 C CA . THR A 1 81 ? -3.637 0.464 -9.612 1.00 94.19 81 THR A CA 1
ATOM 612 C C . THR A 1 81 ? -4.427 0.104 -8.356 1.00 94.19 81 THR A C 1
ATOM 614 O O . THR A 1 81 ? -4.310 -1.009 -7.848 1.00 94.19 81 THR A O 1
ATOM 617 N N . LEU A 1 82 ? -5.266 1.025 -7.877 1.00 94.94 82 LEU A N 1
ATOM 618 C CA . LEU A 1 82 ? -6.130 0.833 -6.721 1.00 94.94 82 LEU A CA 1
ATOM 619 C C . LEU A 1 82 ? -7.069 -0.354 -6.918 1.00 94.94 82 LEU A C 1
ATOM 621 O O . LEU A 1 82 ? -7.087 -1.235 -6.064 1.00 94.94 82 LEU A O 1
ATOM 625 N N . ARG A 1 83 ? -7.782 -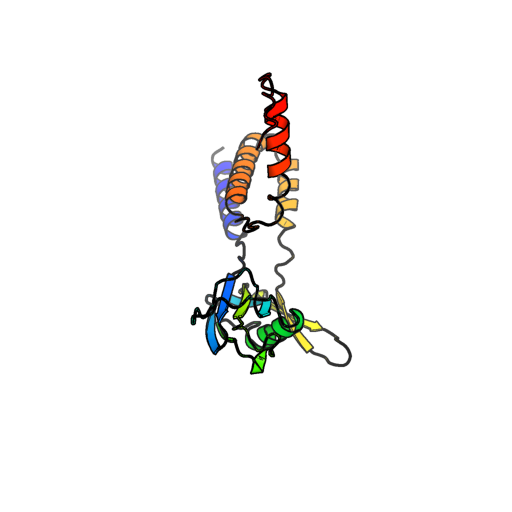0.426 -8.049 1.00 94.06 83 ARG A N 1
ATOM 626 C CA . ARG A 1 83 ? -8.666 -1.553 -8.381 1.00 94.06 83 ARG A CA 1
ATOM 627 C C . ARG A 1 83 ? -7.908 -2.874 -8.326 1.00 94.06 83 ARG A C 1
ATOM 629 O O . ARG A 1 83 ? -8.356 -3.820 -7.690 1.00 94.06 83 ARG A O 1
ATOM 636 N N . GLN A 1 84 ? -6.727 -2.924 -8.931 1.00 95.25 84 GLN A N 1
ATOM 637 C CA . GLN A 1 84 ? -5.897 -4.122 -8.948 1.00 95.25 84 GLN A CA 1
ATOM 638 C C . GLN A 1 84 ? -5.389 -4.560 -7.569 1.00 95.25 84 GLN A C 1
ATOM 640 O O . GLN A 1 84 ? -5.251 -5.759 -7.323 1.00 95.25 84 GLN A O 1
ATOM 645 N N . VAL A 1 85 ? -5.080 -3.621 -6.675 1.00 96.75 85 VAL A N 1
ATOM 646 C CA . VAL A 1 85 ? -4.689 -3.946 -5.296 1.00 96.75 85 VAL A CA 1
ATOM 647 C C . VAL A 1 85 ? -5.912 -4.356 -4.472 1.00 96.75 85 VAL A C 1
ATOM 649 O O . VAL A 1 85 ? -5.836 -5.341 -3.740 1.00 96.75 85 VAL A O 1
ATOM 652 N N . LYS A 1 86 ? -7.052 -3.672 -4.636 1.00 95.06 86 LYS A N 1
ATOM 653 C CA . LYS A 1 86 ? -8.320 -4.015 -3.975 1.00 95.06 86 LYS A CA 1
ATOM 654 C C . LYS A 1 86 ? -8.772 -5.432 -4.308 1.00 95.06 86 LYS A C 1
ATOM 656 O O . LYS A 1 86 ? -9.000 -6.210 -3.394 1.00 95.06 86 LYS A O 1
ATOM 661 N N . VAL A 1 87 ? -8.778 -5.803 -5.591 1.00 94.19 87 VAL A N 1
ATOM 662 C CA . VAL A 1 87 ? -9.121 -7.166 -6.044 1.00 94.19 87 VAL A CA 1
ATOM 663 C C . VAL A 1 87 ? -8.290 -8.242 -5.333 1.00 94.19 87 VAL A C 1
ATOM 665 O O . VAL A 1 87 ? -8.769 -9.350 -5.124 1.00 94.19 87 VAL A O 1
ATOM 668 N N . ARG A 1 88 ? -7.048 -7.929 -4.946 1.00 94.62 88 ARG A N 1
ATOM 669 C CA . ARG A 1 88 ? -6.142 -8.892 -4.307 1.00 94.62 88 ARG A CA 1
ATOM 670 C C . ARG A 1 88 ? -6.232 -8.920 -2.789 1.00 94.62 88 ARG A C 1
ATOM 672 O O . ARG A 1 88 ? -5.992 -9.980 -2.229 1.00 94.62 88 ARG A O 1
ATOM 679 N N . CYS A 1 89 ? -6.511 -7.791 -2.139 1.00 96.50 89 CYS A N 1
ATOM 680 C CA . CYS A 1 89 ? -6.314 -7.651 -0.693 1.00 96.50 89 CYS A CA 1
ATOM 681 C C . CYS A 1 89 ? -7.525 -7.140 0.093 1.00 96.50 89 CYS A C 1
ATOM 683 O O . CYS A 1 89 ? -7.515 -7.248 1.318 1.00 96.50 89 CYS A O 1
ATOM 685 N N . GLU A 1 90 ? -8.523 -6.540 -0.556 1.00 94.44 90 GLU A N 1
ATOM 686 C CA . GLU A 1 90 ? -9.669 -5.947 0.141 1.00 94.44 90 GLU A CA 1
ATOM 687 C C . GLU A 1 90 ? -10.431 -7.024 0.929 1.00 94.44 90 GLU A C 1
ATOM 689 O O . GLU A 1 90 ? -10.680 -8.120 0.428 1.00 94.44 90 GLU A O 1
ATOM 694 N N . GLY A 1 91 ? -10.753 -6.740 2.192 1.00 91.69 91 GLY A N 1
ATOM 695 C CA . GLY A 1 91 ? -11.471 -7.664 3.074 1.00 91.69 91 GLY A CA 1
ATOM 696 C C . GLY A 1 91 ? -10.635 -8.824 3.636 1.00 91.69 91 GLY A C 1
ATOM 697 O O . GLY A 1 91 ? -11.100 -9.533 4.529 1.00 91.69 91 GLY A O 1
ATOM 698 N N . GLN A 1 92 ? -9.392 -9.018 3.186 1.00 94.62 92 GLN A N 1
ATOM 699 C CA . GLN A 1 92 ? -8.519 -10.081 3.692 1.00 94.62 92 GLN A CA 1
ATOM 700 C C . GLN A 1 92 ? -7.788 -9.652 4.966 1.00 94.62 92 GLN A C 1
ATOM 702 O O . GLN A 1 92 ? -7.515 -8.476 5.178 1.00 94.62 92 GLN A O 1
ATOM 707 N N . GLN A 1 93 ? -7.417 -10.599 5.827 1.00 95.56 93 GLN A N 1
ATOM 708 C CA . GLN A 1 93 ? -6.599 -10.293 7.011 1.00 95.56 93 GLN A CA 1
ATOM 709 C C . GLN A 1 93 ? -5.108 -10.159 6.681 1.00 95.56 93 GLN A C 1
ATOM 711 O O . GLN A 1 93 ? -4.399 -9.394 7.331 1.00 95.56 93 GLN A O 1
ATOM 716 N N . SER A 1 94 ? -4.626 -10.908 5.692 1.00 97.06 94 SER A N 1
ATOM 717 C CA . SER A 1 94 ? -3.240 -10.903 5.231 1.00 97.06 94 SER A CA 1
ATOM 718 C C . SER A 1 94 ? -3.233 -11.078 3.721 1.00 97.06 94 SER A C 1
ATOM 720 O O . SER A 1 94 ? -3.981 -11.906 3.210 1.00 97.06 94 SER A O 1
ATOM 722 N N . CYS A 1 95 ? -2.414 -10.302 3.019 1.00 97.50 95 CYS A N 1
ATOM 723 C CA . CYS A 1 95 ? -2.347 -10.306 1.564 1.00 97.50 95 CYS A CA 1
ATOM 724 C C . CYS A 1 95 ? -0.907 -10.120 1.091 1.00 97.50 95 CYS A C 1
ATOM 726 O O . CYS A 1 95 ? -0.180 -9.256 1.592 1.00 97.50 95 CYS A O 1
ATOM 728 N N . GLN A 1 96 ? -0.505 -10.908 0.096 1.00 97.75 96 GLN A N 1
ATOM 729 C CA . GLN A 1 96 ? 0.793 -10.785 -0.550 1.00 97.75 96 GLN A CA 1
ATOM 730 C C . GLN A 1 96 ? 0.677 -9.950 -1.831 1.00 97.75 96 GLN A C 1
ATOM 732 O O . GLN A 1 96 ? -0.183 -10.185 -2.677 1.00 97.75 96 GLN A O 1
ATOM 737 N N . LEU A 1 97 ? 1.571 -8.976 -1.984 1.00 97.44 97 LEU A N 1
ATOM 738 C CA . LEU A 1 97 ? 1.612 -8.061 -3.116 1.00 97.44 97 LEU A CA 1
ATOM 739 C C . LEU A 1 97 ? 2.963 -8.127 -3.814 1.00 97.44 97 LEU A C 1
ATOM 741 O O . LEU A 1 97 ? 4.008 -7.944 -3.190 1.00 97.44 97 LEU A O 1
ATOM 745 N N . THR A 1 98 ? 2.930 -8.311 -5.130 1.00 97.19 98 THR A N 1
ATOM 746 C CA . THR A 1 98 ? 4.115 -8.273 -5.991 1.00 97.19 98 THR A CA 1
ATOM 747 C C . THR A 1 98 ? 4.087 -7.022 -6.854 1.00 97.19 98 THR A C 1
ATOM 749 O O . THR A 1 98 ? 3.154 -6.799 -7.625 1.00 97.19 98 THR A O 1
ATOM 752 N N . ALA A 1 99 ? 5.138 -6.210 -6.771 1.00 95.75 99 ALA A N 1
ATOM 753 C CA . ALA A 1 99 ? 5.299 -5.033 -7.615 1.00 95.75 99 ALA A CA 1
ATOM 754 C C . ALA A 1 99 ? 5.787 -5.458 -9.010 1.00 95.75 99 ALA A C 1
ATOM 756 O O . ALA A 1 99 ? 6.989 -5.499 -9.269 1.00 95.75 99 ALA A O 1
ATOM 757 N N . SER A 1 100 ? 4.863 -5.798 -9.913 1.00 94.31 100 SER A N 1
ATOM 758 C CA . SER A 1 100 ? 5.187 -6.305 -11.254 1.00 94.31 100 SER A CA 1
ATOM 759 C C . SER A 1 100 ? 4.596 -5.452 -12.371 1.00 94.31 100 SER A C 1
ATOM 761 O O . SER A 1 100 ? 3.438 -5.039 -12.317 1.00 94.31 100 SER A O 1
ATOM 763 N N . ARG A 1 101 ? 5.384 -5.266 -13.434 1.00 92.94 101 ARG A N 1
ATOM 764 C CA . ARG A 1 101 ? 4.949 -4.618 -14.679 1.00 92.94 101 ARG A CA 1
ATOM 765 C C . ARG A 1 101 ? 3.851 -5.393 -15.400 1.00 92.94 101 ARG A C 1
ATOM 767 O O . ARG A 1 101 ? 3.030 -4.782 -16.064 1.00 92.94 101 ARG A O 1
ATOM 774 N N . ASN A 1 102 ? 3.812 -6.715 -15.240 1.00 92.44 102 ASN A N 1
ATOM 775 C CA . ASN A 1 102 ? 2.783 -7.553 -15.861 1.00 92.44 102 ASN A CA 1
ATOM 776 C C . ASN A 1 102 ? 1.424 -7.368 -15.180 1.00 92.44 102 ASN A C 1
ATOM 778 O O . ASN A 1 102 ? 0.388 -7.583 -15.790 1.00 92.44 102 ASN A O 1
ATOM 782 N N . ILE A 1 103 ? 1.448 -6.977 -13.904 1.00 92.25 103 ILE A N 1
ATOM 783 C CA . ILE A 1 103 ? 0.250 -6.722 -13.116 1.00 92.25 103 ILE A CA 1
ATOM 784 C C . ILE A 1 103 ? -0.240 -5.306 -13.417 1.00 92.25 103 ILE A C 1
ATOM 786 O O . ILE A 1 103 ? -1.324 -5.116 -13.953 1.00 92.25 103 ILE A O 1
ATOM 790 N N . PHE A 1 104 ? 0.582 -4.299 -13.127 1.00 93.06 104 PHE A N 1
ATOM 791 C CA . PHE A 1 104 ? 0.138 -2.904 -13.141 1.00 93.06 104 PHE A CA 1
ATOM 792 C C . PHE A 1 104 ? 0.372 -2.179 -14.474 1.00 93.06 104 PHE A C 1
ATOM 794 O O . PHE A 1 104 ? -0.172 -1.099 -14.670 1.00 93.06 104 PHE A O 1
ATOM 801 N N . GLY A 1 105 ? 1.169 -2.739 -15.384 1.00 90.31 105 GLY A N 1
ATOM 802 C CA . GLY A 1 105 ? 1.655 -2.072 -16.595 1.00 90.31 105 GLY A CA 1
ATOM 803 C C . GLY A 1 105 ? 3.048 -1.450 -16.428 1.00 90.31 105 GLY A C 1
ATOM 804 O O . GLY A 1 105 ? 3.659 -1.500 -15.358 1.00 90.31 105 GLY A O 1
ATOM 805 N N . ASP A 1 106 ? 3.577 -0.850 -17.500 1.00 88.81 106 ASP A N 1
ATOM 806 C CA . ASP A 1 106 ? 4.902 -0.211 -17.501 1.00 88.81 106 ASP A CA 1
ATOM 807 C C . ASP A 1 106 ? 4.852 1.248 -18.002 1.00 88.81 106 ASP A C 1
ATOM 809 O O . ASP A 1 106 ? 5.120 1.510 -19.176 1.00 88.81 106 ASP A O 1
ATOM 813 N N . PRO A 1 107 ? 4.556 2.227 -17.122 1.00 81.81 107 PRO A N 1
ATOM 814 C CA . PRO A 1 107 ? 4.503 3.647 -17.489 1.00 81.81 107 PRO A CA 1
ATOM 815 C C . PRO A 1 107 ? 5.896 4.251 -17.748 1.00 81.81 107 PRO A C 1
ATOM 817 O O . PRO A 1 107 ? 6.005 5.402 -18.162 1.00 81.81 107 PRO A O 1
ATOM 820 N N . CYS A 1 108 ? 6.973 3.511 -17.453 1.00 83.31 108 CYS A N 1
ATOM 821 C CA . CYS A 1 108 ? 8.353 3.982 -17.505 1.00 83.31 108 CYS A CA 1
ATOM 822 C C . CYS A 1 108 ? 9.329 2.824 -17.711 1.00 83.31 108 CYS A C 1
ATOM 824 O O . CYS A 1 108 ? 9.914 2.307 -16.752 1.00 83.31 108 CYS A O 1
ATOM 826 N N . LYS A 1 109 ? 9.567 2.463 -18.973 1.00 80.88 109 LYS A N 1
ATOM 827 C CA . LYS A 1 109 ? 10.401 1.306 -19.338 1.00 80.88 109 LYS A CA 1
ATOM 828 C C . LYS A 1 109 ? 11.841 1.376 -18.813 1.00 80.88 109 LYS A C 1
ATOM 830 O O . LYS A 1 109 ? 12.445 0.346 -18.532 1.00 80.88 109 LYS A O 1
ATOM 835 N N . HIS A 1 110 ? 12.392 2.580 -18.649 1.00 79.00 110 HIS A N 1
ATOM 836 C CA . HIS A 1 110 ? 13.810 2.780 -18.317 1.00 79.00 110 HIS A CA 1
ATOM 837 C C . HIS A 1 110 ? 14.098 3.000 -16.827 1.00 79.00 110 HIS A C 1
ATOM 839 O O . HIS A 1 110 ? 15.262 3.000 -16.422 1.00 79.00 110 HIS A O 1
ATOM 845 N N . PHE A 1 111 ? 13.065 3.180 -15.999 1.00 82.25 111 PHE A N 1
ATOM 846 C CA . PHE A 1 111 ? 13.224 3.433 -14.569 1.00 82.25 111 PHE A CA 1
ATOM 847 C C . PHE A 1 111 ? 12.605 2.303 -13.756 1.00 82.25 111 PHE A C 1
ATOM 849 O O . PHE A 1 111 ? 11.469 1.890 -13.999 1.00 82.25 111 PHE A O 1
ATOM 856 N N . LYS A 1 112 ? 13.342 1.841 -12.737 1.00 86.06 112 LYS A N 1
ATOM 857 C CA . LYS A 1 112 ? 12.782 0.940 -11.727 1.00 86.06 112 LYS A CA 1
ATOM 858 C C . LYS A 1 112 ? 11.641 1.644 -11.010 1.00 86.06 112 LYS A C 1
ATOM 860 O O . LYS A 1 112 ? 11.854 2.737 -10.485 1.00 86.06 112 LYS A O 1
ATOM 865 N N . LYS A 1 113 ? 10.463 1.034 -11.013 1.00 91.31 113 LYS A N 1
ATOM 866 C CA . LYS A 1 113 ? 9.259 1.545 -10.352 1.00 91.31 113 LYS A CA 1
ATOM 867 C C . LYS A 1 113 ? 9.123 0.950 -8.952 1.00 91.31 113 LYS A C 1
ATOM 869 O O . LYS A 1 113 ? 9.927 0.116 -8.525 1.00 91.31 113 LYS A O 1
ATOM 874 N N . TYR A 1 114 ? 8.102 1.387 -8.240 1.00 94.06 114 TYR A N 1
ATOM 875 C CA . TYR A 1 114 ? 7.668 0.821 -6.979 1.00 94.06 114 TYR A CA 1
ATOM 876 C C . TYR A 1 114 ? 6.143 0.877 -6.885 1.00 94.0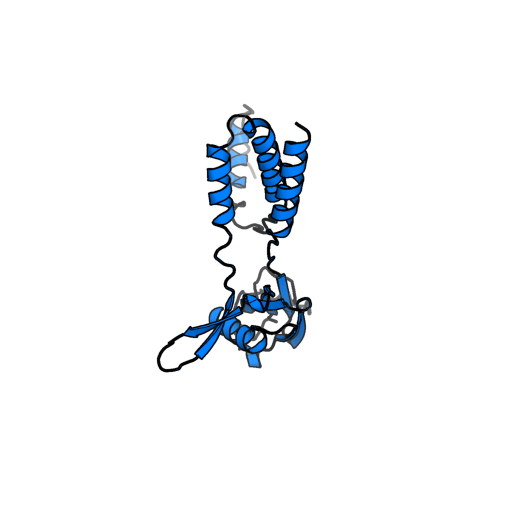6 114 TYR A C 1
ATOM 878 O O . TYR A 1 114 ? 5.498 1.721 -7.512 1.00 94.06 114 TYR A O 1
ATOM 886 N N . LEU A 1 115 ? 5.581 -0.051 -6.118 1.00 96.19 115 LEU A N 1
ATOM 887 C CA . LEU A 1 115 ? 4.190 -0.044 -5.699 1.00 96.19 115 LEU A CA 1
ATOM 888 C C . LEU A 1 115 ? 4.114 0.614 -4.322 1.00 96.19 115 LEU A C 1
ATOM 890 O O . LEU A 1 115 ? 4.691 0.103 -3.367 1.00 96.19 115 LEU A O 1
ATOM 894 N N . GLU A 1 116 ? 3.412 1.733 -4.225 1.00 96.00 116 GLU A N 1
ATOM 895 C CA . GLU A 1 116 ? 3.062 2.366 -2.959 1.00 96.00 116 GLU A CA 1
ATOM 896 C C . GLU A 1 116 ? 1.616 2.007 -2.621 1.00 96.00 116 GLU A C 1
ATOM 898 O O . GLU A 1 116 ? 0.715 2.262 -3.420 1.00 96.00 116 GLU A O 1
ATOM 903 N N . VAL A 1 117 ? 1.387 1.426 -1.444 1.00 97.12 117 VAL A N 1
ATOM 904 C CA . VAL A 1 117 ? 0.048 1.072 -0.958 1.00 97.12 117 VAL A CA 1
ATOM 905 C C . VAL A 1 117 ? -0.165 1.694 0.405 1.00 97.12 117 VAL A C 1
ATOM 907 O O . VAL A 1 117 ? 0.684 1.568 1.288 1.00 97.12 117 VAL A O 1
ATOM 910 N N . VAL A 1 118 ? -1.322 2.322 0.595 1.00 96.69 118 VAL A N 1
ATOM 911 C CA . VAL A 1 118 ? -1.817 2.664 1.925 1.00 96.69 118 VAL A CA 1
ATOM 912 C C . VAL A 1 118 ? -3.132 1.980 2.193 1.00 96.69 118 VAL A C 1
ATOM 914 O O . VAL A 1 118 ? -4.048 1.995 1.372 1.00 96.69 118 VAL A O 1
ATOM 917 N N . TYR A 1 119 ? -3.192 1.392 3.376 1.00 95.06 119 TYR A N 1
ATOM 918 C CA . TYR A 1 119 ? -4.285 0.569 3.842 1.00 95.06 119 TYR A CA 1
ATOM 919 C C . TYR A 1 119 ? -4.568 0.852 5.313 1.00 95.06 119 TYR A C 1
ATOM 921 O O . TYR A 1 119 ? -3.741 1.415 6.032 1.00 95.06 119 TYR A O 1
ATOM 929 N N . LYS A 1 120 ? -5.740 0.442 5.770 1.00 93.44 120 LYS A N 1
ATOM 930 C CA . LYS A 1 120 ? -6.131 0.458 7.179 1.00 93.44 120 LYS A CA 1
ATOM 931 C C . LYS A 1 120 ? -6.668 -0.914 7.574 1.00 93.44 120 LYS A C 1
ATOM 933 O O . LYS A 1 120 ? -6.975 -1.731 6.710 1.00 93.44 120 LYS A O 1
ATOM 938 N N . CYS A 1 121 ? -6.710 -1.168 8.877 1.00 92.44 121 CYS A N 1
ATOM 939 C CA . CYS A 1 121 ? -7.230 -2.412 9.436 1.00 92.44 121 CYS A CA 1
ATOM 940 C C . CYS A 1 121 ? -8.552 -2.132 10.137 1.00 92.44 121 CYS A C 1
ATOM 942 O O . CYS A 1 121 ? -8.530 -1.536 11.216 1.00 92.44 121 CYS A O 1
ATOM 944 N N . VAL A 1 122 ? -9.649 -2.581 9.537 1.00 88.81 122 VAL A N 1
ATOM 945 C CA . VAL A 1 122 ? -11.018 -2.403 10.033 1.00 88.81 122 VAL A CA 1
ATOM 946 C C . VAL A 1 122 ? -11.518 -3.664 10.704 1.00 88.81 122 VAL A C 1
ATOM 948 O O . VAL A 1 122 ? -11.078 -4.757 10.355 1.00 88.81 122 VAL A O 1
ATOM 951 N N . GLU A 1 123 ? -12.414 -3.531 11.678 1.00 87.81 123 GLU A N 1
ATOM 952 C CA . GLU A 1 123 ? -13.102 -4.699 12.227 1.00 87.81 123 GLU A CA 1
ATOM 953 C C . GLU A 1 123 ? -13.942 -5.337 11.120 1.00 87.81 123 GLU A C 1
ATOM 955 O O . GLU A 1 123 ? -14.663 -4.638 10.408 1.00 87.81 123 GLU A O 1
ATOM 960 N N . ARG A 1 124 ? -13.885 -6.664 10.970 1.00 85.00 124 ARG A N 1
ATOM 961 C CA . ARG A 1 124 ? -14.653 -7.360 9.919 1.00 85.00 124 ARG A CA 1
ATOM 962 C C . ARG A 1 124 ? -16.162 -7.121 10.024 1.00 85.00 124 ARG A C 1
ATOM 964 O O . ARG A 1 124 ? -16.851 -7.177 9.019 1.00 85.00 124 ARG A O 1
ATOM 971 N N . GLN A 1 125 ? -16.663 -6.819 11.220 1.00 80.31 125 GLN A N 1
ATOM 972 C CA . GLN A 1 125 ? -18.070 -6.484 11.462 1.00 80.31 125 GLN A CA 1
ATOM 973 C C . GLN A 1 125 ? -18.488 -5.138 10.841 1.00 80.31 125 GLN A C 1
ATOM 975 O O . GLN A 1 125 ? -19.673 -4.915 10.611 1.00 80.31 125 GLN A O 1
ATOM 980 N N . ASN A 1 126 ? -17.529 -4.251 10.556 1.00 79.38 126 ASN A N 1
ATOM 981 C CA . ASN A 1 126 ? -17.784 -2.948 9.935 1.00 79.38 126 ASN A CA 1
ATOM 982 C C . ASN A 1 126 ? -17.769 -3.013 8.402 1.00 79.38 126 ASN A C 1
ATOM 984 O O . ASN A 1 126 ? -18.116 -2.026 7.749 1.00 79.38 126 ASN A O 1
ATOM 988 N N . LEU A 1 127 ? -17.373 -4.157 7.836 1.00 79.00 127 LEU A N 1
ATOM 989 C CA . LEU A 1 127 ? -17.374 -4.403 6.404 1.00 79.00 127 LEU A CA 1
ATOM 990 C C . LEU A 1 127 ? -18.780 -4.781 5.946 1.00 79.00 127 LEU A C 1
ATOM 992 O O . LEU A 1 127 ? -19.354 -5.763 6.416 1.00 79.00 127 LEU A O 1
ATOM 996 N N . VAL A 1 128 ? -19.324 -4.011 5.009 1.00 76.00 128 VAL A N 1
ATOM 997 C CA . VAL A 1 128 ? -20.640 -4.272 4.418 1.00 76.00 128 VAL A CA 1
ATOM 998 C C . VAL A 1 128 ? -20.477 -4.518 2.918 1.00 76.00 128 VAL A C 1
ATOM 1000 O O . VAL A 1 128 ? -19.750 -3.764 2.265 1.00 76.00 128 VAL A O 1
ATOM 1003 N N . PRO A 1 129 ? -21.130 -5.547 2.347 1.00 70.81 129 PRO A N 1
ATOM 1004 C CA . PRO A 1 129 ? -21.233 -5.675 0.903 1.00 70.81 129 PRO A CA 1
ATOM 1005 C C . PRO A 1 129 ? -22.119 -4.549 0.364 1.00 70.81 129 PRO A C 1
ATOM 1007 O O . PRO A 1 129 ? -23.282 -4.416 0.744 1.00 70.81 129 PRO A O 1
ATOM 1010 N N . VAL A 1 130 ? -21.553 -3.734 -0.517 1.00 68.81 130 VAL A N 1
ATOM 1011 C CA . VAL A 1 130 ? -22.252 -2.680 -1.246 1.00 68.81 130 VAL A CA 1
ATOM 1012 C C . VAL A 1 130 ? -22.425 -3.150 -2.683 1.00 68.81 130 VAL A C 1
ATOM 1014 O O . VAL A 1 130 ? -21.462 -3.564 -3.334 1.00 68.81 130 VAL A O 1
ATOM 1017 N N . MET A 1 131 ? -23.663 -3.099 -3.171 1.00 60.31 131 MET A N 1
ATOM 1018 C CA . MET A 1 131 ? -23.954 -3.303 -4.586 1.00 60.31 131 MET A CA 1
ATOM 1019 C C . MET A 1 131 ? -23.743 -1.977 -5.307 1.00 60.31 131 MET A C 1
ATOM 1021 O O . MET A 1 131 ? -24.406 -0.991 -4.987 1.00 60.31 131 MET A O 1
ATOM 1025 N N . THR A 1 132 ? -22.828 -1.946 -6.272 1.00 59.00 132 THR A N 1
ATOM 1026 C CA . THR A 1 132 ? -22.636 -0.769 -7.125 1.00 59.00 132 THR A CA 1
ATOM 1027 C C . THR A 1 132 ? -22.991 -1.120 -8.563 1.00 59.00 132 THR A C 1
ATOM 1029 O O . THR A 1 132 ? -22.552 -2.130 -9.106 1.00 59.00 132 THR A O 1
ATOM 1032 N N . THR A 1 133 ? -23.825 -0.294 -9.189 1.00 46.66 133 THR A N 1
ATOM 1033 C CA . THR A 1 133 ? -24.137 -0.385 -10.618 1.00 46.66 133 THR A CA 1
ATOM 1034 C C . THR A 1 133 ? -23.158 0.494 -11.381 1.00 46.66 133 THR A C 1
ATOM 1036 O O . THR A 1 133 ? -23.402 1.686 -11.566 1.00 46.66 133 THR A O 1
ATOM 1039 N N . SER A 1 134 ? -22.034 -0.073 -11.817 1.00 57.97 134 SER A N 1
ATOM 1040 C CA . SER A 1 134 ? -21.169 0.584 -12.799 1.00 57.97 134 SER A CA 1
ATOM 1041 C C . SER A 1 134 ? -21.486 0.003 -14.173 1.00 57.97 134 SER A C 1
ATOM 1043 O O . SER A 1 134 ? -21.262 -1.184 -14.389 1.00 57.97 134 SER A O 1
ATOM 1045 N N . THR A 1 135 ? -22.065 0.823 -15.059 1.00 55.03 135 THR A N 1
ATOM 1046 C CA . THR A 1 135 ? -22.248 0.571 -16.506 1.00 55.03 135 THR A CA 1
ATOM 1047 C C . THR A 1 135 ? -22.337 -0.913 -16.900 1.00 55.03 135 THR A C 1
ATOM 1049 O O . THR A 1 135 ? -21.371 -1.485 -17.397 1.00 55.03 135 THR A O 1
ATOM 1052 N N . GLY A 1 136 ? -23.499 -1.531 -16.669 1.00 53.94 136 GLY A N 1
ATOM 1053 C CA . GLY A 1 136 ? -23.857 -2.830 -17.252 1.00 53.94 136 GLY A CA 1
ATOM 1054 C C . GLY A 1 136 ? -23.495 -4.096 -16.466 1.00 53.94 136 GLY A C 1
ATOM 1055 O O . GLY A 1 136 ? -24.042 -5.137 -16.808 1.00 53.94 136 GLY A O 1
ATOM 1056 N N . ASN A 1 137 ? -22.679 -4.034 -15.403 1.00 61.66 137 ASN A N 1
ATOM 1057 C CA . ASN A 1 137 ? -22.357 -5.203 -14.564 1.00 61.66 137 ASN A CA 1
ATOM 1058 C C . ASN A 1 137 ? -22.683 -4.962 -13.076 1.00 61.66 137 ASN A C 1
ATOM 1060 O O . ASN A 1 137 ? -22.520 -3.851 -12.567 1.00 61.66 137 ASN A O 1
ATOM 1064 N N . MET A 1 138 ? -23.134 -6.015 -12.382 1.00 51.75 138 MET A N 1
ATOM 1065 C CA . MET A 1 138 ? -23.410 -6.026 -10.939 1.00 51.75 138 MET A CA 1
ATOM 1066 C C . MET A 1 138 ? -22.159 -6.507 -10.187 1.00 51.75 138 MET A C 1
ATOM 1068 O O . MET A 1 138 ? -21.911 -7.708 -10.112 1.00 51.75 138 MET A O 1
ATOM 1072 N N . ASP A 1 139 ? -21.370 -5.579 -9.638 1.00 60.97 139 ASP A N 1
ATOM 1073 C CA . ASP A 1 139 ? -20.178 -5.901 -8.842 1.00 60.97 139 ASP A CA 1
ATOM 1074 C C . ASP A 1 139 ? -20.482 -5.730 -7.339 1.00 60.97 139 ASP A C 1
ATOM 1076 O O . ASP A 1 139 ? -20.968 -4.684 -6.893 1.00 60.97 139 ASP A O 1
ATOM 1080 N N . ILE A 1 140 ? -20.180 -6.764 -6.541 1.00 65.31 140 ILE A N 1
ATOM 1081 C CA . ILE A 1 140 ? -20.232 -6.710 -5.072 1.00 65.31 14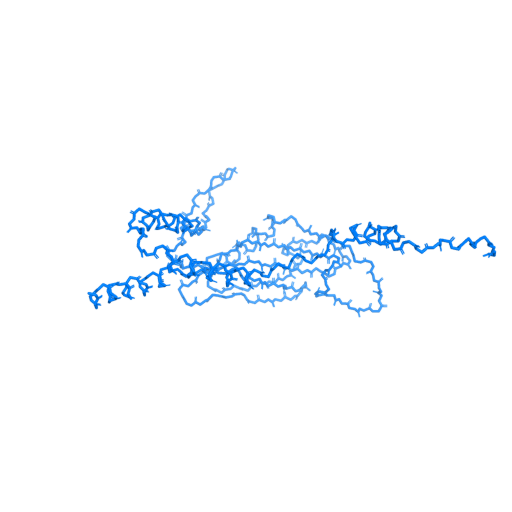0 ILE A CA 1
ATOM 1082 C C . ILE A 1 140 ? -18.878 -6.208 -4.573 1.00 65.31 140 ILE A C 1
ATOM 1084 O O . ILE A 1 140 ? -17.861 -6.888 -4.720 1.00 65.31 140 ILE A O 1
ATOM 1088 N N . THR A 1 141 ? -18.856 -5.033 -3.948 1.00 63.69 141 THR A N 1
ATOM 1089 C CA . THR A 1 141 ? -17.644 -4.463 -3.344 1.00 63.69 141 THR A CA 1
ATOM 1090 C C . THR A 1 141 ? -17.803 -4.341 -1.839 1.00 63.69 141 THR A C 1
ATOM 1092 O O . THR A 1 141 ? -18.888 -4.039 -1.353 1.00 63.69 141 THR A O 1
ATOM 1095 N N . ILE A 1 142 ? -16.729 -4.564 -1.085 1.00 69.50 142 ILE A N 1
ATOM 1096 C CA . ILE A 1 142 ? -16.747 -4.394 0.367 1.00 69.50 142 ILE A CA 1
ATOM 1097 C C . ILE A 1 142 ? -16.320 -2.964 0.706 1.00 69.50 142 ILE A C 1
ATOM 1099 O O . ILE A 1 142 ? -15.242 -2.530 0.296 1.00 69.50 142 ILE A O 1
ATOM 1103 N N . GLU A 1 143 ? -17.146 -2.254 1.473 1.00 64.12 143 GLU A N 1
ATOM 1104 C CA . GLU A 1 143 ? -16.828 -0.918 1.982 1.00 64.12 143 GLU A CA 1
ATOM 1105 C C . GLU A 1 143 ? -16.843 -0.876 3.517 1.00 64.12 143 GLU A C 1
ATOM 1107 O O . GLU A 1 143 ? -17.564 -1.625 4.179 1.00 64.12 143 GLU A O 1
ATOM 1112 N N . ASP A 1 144 ? -16.016 0.008 4.083 1.00 61.41 144 ASP A N 1
ATOM 1113 C CA . ASP A 1 144 ? -15.919 0.243 5.524 1.00 61.41 144 ASP A CA 1
ATOM 1114 C C . ASP A 1 144 ? -16.881 1.356 5.970 1.00 61.41 144 ASP A C 1
ATOM 1116 O O . ASP A 1 144 ? -16.825 2.483 5.472 1.00 61.41 144 ASP A O 1
ATOM 1120 N N . ARG A 1 145 ? -17.729 1.049 6.959 1.00 55.66 145 ARG A N 1
ATOM 1121 C CA . ARG A 1 145 ? -18.758 1.945 7.512 1.00 55.66 145 ARG A CA 1
ATOM 1122 C C . ARG A 1 145 ? -18.204 3.047 8.443 1.00 55.66 145 ARG A C 1
ATOM 1124 O O . ARG A 1 145 ? -18.957 3.923 8.866 1.00 55.66 145 ARG A O 1
ATOM 1131 N N . ASP A 1 146 ? -16.909 3.052 8.776 1.00 53.66 146 ASP A N 1
ATOM 1132 C CA . ASP A 1 146 ? -16.337 3.916 9.832 1.00 53.66 146 ASP A CA 1
ATOM 1133 C C . ASP A 1 146 ? -16.178 5.424 9.491 1.00 53.66 146 ASP A C 1
ATOM 1135 O O . ASP A 1 146 ? -15.610 6.182 10.278 1.00 53.66 146 ASP A O 1
ATOM 1139 N N . GLY A 1 147 ? -16.734 5.921 8.381 1.00 44.62 147 GLY A N 1
ATOM 1140 C CA . GLY A 1 147 ? -16.754 7.359 8.050 1.00 44.62 147 GLY A CA 1
ATOM 1141 C C . GLY A 1 147 ? -17.666 8.24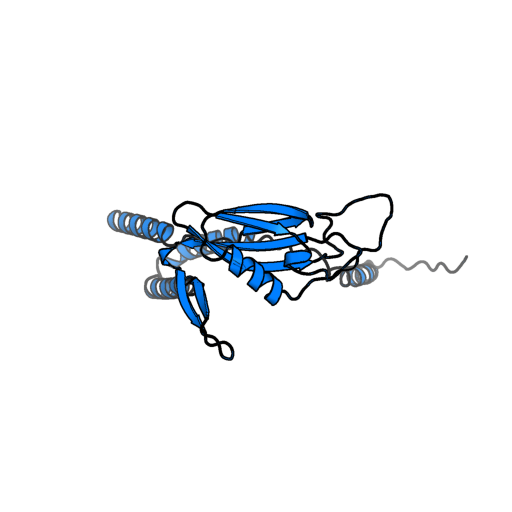1 8.929 1.00 44.62 147 GLY A C 1
ATOM 1142 O O . GLY A 1 147 ? -17.660 9.458 8.767 1.00 44.62 147 GLY A O 1
ATOM 1143 N N . ILE A 1 148 ? -18.449 7.663 9.854 1.00 41.12 148 ILE A N 1
ATOM 1144 C CA . ILE A 1 148 ? -19.533 8.344 10.602 1.00 41.12 148 ILE A CA 1
ATOM 1145 C C . ILE A 1 148 ? -19.262 8.371 12.125 1.00 41.12 148 ILE A C 1
ATOM 1147 O O . ILE A 1 148 ? -20.152 8.152 12.939 1.00 41.12 148 ILE A O 1
ATOM 1151 N N . LYS A 1 149 ? -18.019 8.590 12.572 1.00 43.91 149 LYS A N 1
ATOM 1152 C CA . LYS A 1 149 ? -17.716 8.729 14.021 1.00 43.91 149 LYS A CA 1
ATOM 1153 C C . LYS A 1 149 ? -17.116 10.078 14.428 1.00 43.91 149 LYS A C 1
ATOM 1155 O O . LYS A 1 149 ? -16.913 10.311 15.614 1.00 43.91 149 LYS A O 1
ATOM 1160 N N . ASP A 1 150 ? -16.923 11.011 13.495 1.00 52.94 150 ASP A N 1
ATOM 1161 C CA . ASP A 1 150 ? -16.490 12.379 13.831 1.00 52.94 150 ASP A CA 1
ATOM 1162 C C . ASP A 1 150 ? -17.640 13.271 14.354 1.00 52.94 150 ASP A C 1
ATOM 1164 O O . ASP A 1 150 ? -17.400 14.339 14.917 1.00 52.94 150 ASP A O 1
ATOM 1168 N N . THR A 1 151 ? -18.896 12.825 14.253 1.00 47.16 151 THR A N 1
ATOM 1169 C CA . THR A 1 151 ? -20.087 13.545 14.742 1.00 47.16 151 THR A CA 1
ATOM 1170 C C . THR A 1 151 ? -20.380 13.336 16.229 1.00 47.16 151 THR A C 1
ATOM 1172 O O . THR A 1 151 ? -20.964 14.218 16.858 1.00 47.16 151 THR A O 1
ATOM 1175 N N . THR A 1 152 ? -19.936 12.235 16.843 1.00 52.75 152 THR A N 1
ATOM 1176 C CA . THR A 1 152 ? -20.114 12.006 18.291 1.00 52.75 152 THR A CA 1
ATOM 1177 C C . THR A 1 152 ? -19.263 12.957 19.130 1.00 52.75 152 THR A C 1
ATOM 1179 O O . THR A 1 152 ? -19.722 13.412 20.173 1.00 52.75 152 THR A O 1
ATOM 1182 N N . ILE A 1 153 ? -18.076 13.358 18.657 1.00 54.50 153 ILE A N 1
ATOM 1183 C CA . ILE A 1 153 ? -17.251 14.373 19.338 1.00 54.50 153 ILE A CA 1
ATOM 1184 C C . ILE A 1 153 ? -18.004 15.713 19.413 1.00 54.50 153 ILE A C 1
ATOM 1186 O O . ILE A 1 153 ? -17.998 16.363 20.455 1.00 54.50 153 ILE A O 1
ATOM 1190 N N . SER A 1 154 ? -18.704 16.098 18.345 1.00 55.66 154 SER A N 1
ATOM 1191 C CA . SER A 1 154 ? -19.457 17.355 18.267 1.00 55.66 154 SER A CA 1
ATOM 1192 C C . SER A 1 154 ? -20.692 17.367 19.175 1.00 55.66 154 SER A C 1
ATOM 1194 O O . SER A 1 154 ? -20.953 18.365 19.841 1.00 55.66 154 SER A O 1
ATOM 1196 N N . ILE A 1 155 ? -21.419 16.249 19.258 1.00 60.53 155 ILE A N 1
ATOM 1197 C CA . ILE A 1 155 ? -22.630 16.130 20.087 1.00 60.53 155 ILE A CA 1
ATOM 1198 C C . ILE A 1 155 ? -22.281 16.179 21.581 1.00 60.53 155 ILE A C 1
ATOM 1200 O O . ILE A 1 155 ? -22.939 16.879 22.346 1.00 60.53 155 ILE A O 1
ATOM 1204 N N . TRP A 1 156 ? -21.200 15.518 22.004 1.00 59.56 156 TRP A N 1
ATOM 1205 C CA . TRP A 1 156 ? -20.762 15.566 23.402 1.00 59.56 156 TRP A CA 1
ATOM 1206 C C . TRP A 1 156 ? -20.228 16.947 23.807 1.00 59.56 156 TRP A C 1
ATOM 1208 O O . TRP A 1 156 ? -20.474 17.379 24.929 1.00 59.56 156 TRP A O 1
ATOM 1218 N N . ILE A 1 157 ? -19.572 17.681 22.897 1.00 63.88 157 ILE A N 1
ATOM 1219 C CA . ILE A 1 157 ? -19.172 19.081 23.134 1.00 63.88 157 ILE A CA 1
ATOM 1220 C C . ILE A 1 157 ? -20.398 19.966 23.398 1.00 63.88 157 ILE A C 1
ATOM 1222 O O . ILE A 1 157 ? -20.354 20.796 24.302 1.00 63.88 157 ILE A O 1
ATOM 1226 N N . LEU A 1 158 ? -21.496 19.767 22.662 1.00 60.59 158 LEU A N 1
ATOM 1227 C CA . LEU A 1 158 ? -22.740 20.515 22.867 1.00 60.59 158 LEU A CA 1
ATOM 1228 C C . LEU A 1 158 ? -23.421 20.144 24.193 1.00 60.59 158 LEU A C 1
ATOM 1230 O O . LEU A 1 158 ? -23.825 21.032 24.936 1.00 60.59 158 LEU A O 1
ATOM 1234 N N . ILE A 1 159 ? -23.468 18.855 24.545 1.00 69.88 159 ILE A N 1
ATOM 1235 C CA . ILE A 1 159 ? -24.038 18.387 25.821 1.00 69.88 159 ILE A CA 1
ATOM 1236 C C . ILE A 1 159 ? -23.236 18.927 27.020 1.00 69.88 159 ILE A C 1
ATOM 1238 O O . ILE A 1 159 ? -23.822 19.411 27.988 1.00 69.88 159 ILE A O 1
ATOM 1242 N N . PHE A 1 160 ? -21.900 18.920 26.952 1.00 67.62 160 PHE A N 1
ATOM 1243 C CA . PHE A 1 160 ? -21.049 19.484 28.007 1.00 67.62 160 PHE A CA 1
ATOM 1244 C C . PHE A 1 160 ? -21.074 21.019 28.060 1.00 67.62 160 PHE A C 1
ATOM 1246 O O . PHE A 1 160 ? -20.929 21.576 29.146 1.00 67.62 160 PHE A O 1
ATOM 1253 N N . ALA A 1 161 ? -21.285 21.708 26.933 1.00 61.53 161 ALA A N 1
ATOM 1254 C CA . ALA A 1 161 ? -21.473 23.159 26.914 1.00 61.53 161 ALA A CA 1
ATOM 1255 C C . ALA A 1 161 ? -22.790 23.579 27.591 1.00 61.53 161 ALA A C 1
ATOM 1257 O O . ALA A 1 161 ? -22.817 24.593 28.281 1.00 61.53 161 ALA A O 1
ATOM 1258 N N . ILE A 1 162 ? -23.855 22.779 27.448 1.00 70.50 162 ILE A N 1
ATOM 1259 C CA . ILE A 1 162 ? -25.168 23.050 28.057 1.00 70.50 162 ILE A CA 1
ATOM 1260 C C . ILE A 1 162 ? -25.177 22.698 29.558 1.00 70.50 162 ILE A C 1
ATOM 1262 O O . ILE A 1 162 ? -25.820 23.386 30.345 1.00 70.50 162 ILE A O 1
ATOM 1266 N N . ALA A 1 163 ? -24.430 21.672 29.984 1.00 66.62 163 ALA A N 1
ATOM 1267 C CA . ALA A 1 163 ? -24.411 21.210 31.379 1.00 66.62 163 ALA A CA 1
ATOM 1268 C C . ALA A 1 163 ? -23.292 21.816 32.267 1.00 66.62 163 ALA A C 1
ATOM 1270 O O . ALA A 1 163 ? -23.196 21.471 33.444 1.00 66.62 163 ALA A O 1
ATOM 1271 N N . GLY A 1 164 ? -22.402 22.663 31.731 1.00 55.94 164 GLY A N 1
ATOM 1272 C CA . GLY A 1 164 ? -21.023 22.759 32.233 1.00 55.94 164 GLY A CA 1
ATOM 1273 C C . GLY A 1 164 ? -20.453 24.117 32.655 1.00 55.94 164 GLY A C 1
ATOM 1274 O O . GLY A 1 164 ? -19.227 24.219 32.672 1.00 55.94 164 GLY A O 1
ATOM 1275 N N . SER A 1 165 ? -21.229 25.137 33.043 1.00 62.28 165 SER A N 1
ATOM 1276 C CA . SER A 1 165 ? -20.649 26.437 33.466 1.00 62.28 165 SER A CA 1
ATOM 1277 C C . SER A 1 165 ? -19.659 26.346 34.648 1.00 62.28 165 SER A C 1
ATOM 1279 O O . SER A 1 165 ? -18.820 27.225 34.808 1.00 62.28 165 SER A O 1
ATOM 1281 N N . LEU A 1 166 ? -19.687 25.267 35.443 1.00 57.00 166 LEU A N 1
ATOM 1282 C CA . LEU A 1 166 ? -18.785 25.051 36.590 1.00 57.00 166 LEU A CA 1
ATOM 1283 C C . LEU A 1 166 ? -17.622 24.072 36.319 1.00 57.00 166 LEU A C 1
ATOM 1285 O O . LEU A 1 166 ? -16.690 23.996 37.112 1.00 57.00 166 LEU A O 1
ATOM 1289 N N . ILE A 1 167 ? -17.640 23.339 35.200 1.00 61.66 167 ILE A N 1
ATOM 1290 C CA . ILE A 1 167 ? -16.605 22.343 34.836 1.00 61.66 167 ILE A CA 1
ATOM 1291 C C . ILE A 1 167 ? -15.713 22.864 33.688 1.00 61.66 167 ILE A C 1
ATOM 1293 O O . ILE A 1 167 ? -14.607 22.361 33.467 1.00 61.66 167 ILE A O 1
ATOM 1297 N N . LEU A 1 168 ? -16.150 23.926 32.997 1.00 51.19 168 LEU A N 1
ATOM 1298 C CA . LEU A 1 168 ? -15.517 24.482 31.800 1.00 51.19 168 LEU A CA 1
ATOM 1299 C C . LEU A 1 168 ? -14.046 24.895 31.998 1.00 51.19 168 LEU A C 1
ATOM 1301 O O . LEU A 1 168 ? -13.238 24.655 31.105 1.00 51.19 168 LEU A O 1
ATOM 1305 N N . SER A 1 169 ? -13.653 25.460 33.147 1.00 58.06 169 SER A N 1
ATOM 1306 C CA . SER A 1 169 ? -12.279 25.976 33.323 1.00 58.06 169 SER A CA 1
ATOM 1307 C C . SER A 1 169 ? -11.221 24.865 33.367 1.00 58.06 169 SER A C 1
ATOM 1309 O O . SER A 1 169 ? -10.163 24.989 32.751 1.00 58.06 169 SER A O 1
ATOM 1311 N N . GLN A 1 170 ? -11.533 23.739 34.015 1.00 56.28 170 GLN A N 1
ATOM 1312 C CA . GLN A 1 170 ? -10.651 22.571 34.107 1.00 56.28 170 GLN A CA 1
ATOM 1313 C C . GLN A 1 170 ? -10.675 21.751 32.805 1.00 56.28 170 GLN A C 1
ATOM 1315 O O . GLN A 1 170 ? -9.642 21.271 32.336 1.00 56.28 170 GLN A O 1
ATOM 1320 N N . PHE A 1 171 ? -11.843 21.636 32.161 1.00 60.09 171 PHE A N 1
ATOM 1321 C CA . PHE A 1 171 ? -12.002 20.868 30.923 1.00 60.09 171 PHE A CA 1
ATOM 1322 C C . PHE A 1 171 ? -11.375 21.554 29.706 1.00 60.09 171 PHE A C 1
ATOM 1324 O O . PHE A 1 171 ? -10.791 20.876 28.863 1.00 60.09 171 PHE A O 1
ATOM 1331 N N . ILE A 1 172 ? -11.434 22.888 29.618 1.00 60.81 172 ILE A N 1
ATOM 1332 C CA . ILE A 1 172 ? -10.763 23.649 28.554 1.00 60.81 172 ILE A CA 1
ATOM 1333 C C . ILE A 1 172 ? -9.251 23.428 28.622 1.00 60.81 172 ILE A C 1
ATOM 1335 O O . ILE A 1 172 ? -8.632 23.232 27.582 1.00 60.81 172 ILE A O 1
ATOM 1339 N N . LEU A 1 173 ? -8.660 23.374 29.819 1.00 55.56 173 LEU A N 1
ATOM 1340 C CA . LEU A 1 173 ? -7.246 23.044 30.006 1.00 55.56 173 LEU A CA 1
ATOM 1341 C C . LEU A 1 173 ? -6.929 21.628 29.518 1.00 55.56 173 LEU A C 1
ATOM 1343 O O . LEU A 1 173 ? -5.999 21.461 28.735 1.00 55.56 173 LEU A O 1
ATOM 1347 N N . VAL A 1 174 ? -7.735 20.624 29.874 1.00 61.28 174 VAL A N 1
ATOM 1348 C CA . VAL A 1 174 ? -7.530 19.235 29.425 1.00 61.28 174 VAL A CA 1
ATOM 1349 C C . VAL A 1 174 ? -7.727 19.090 27.913 1.00 61.28 174 VAL A C 1
ATOM 1351 O O . VAL A 1 174 ? -6.913 18.457 27.245 1.00 61.28 174 VAL A O 1
ATOM 1354 N N . VAL A 1 175 ? -8.750 19.717 27.330 1.00 60.31 175 VAL A N 1
ATOM 1355 C CA . VAL A 1 175 ? -9.000 19.695 25.880 1.00 60.31 175 VAL A CA 1
ATOM 1356 C C . VAL A 1 175 ? -7.923 20.472 25.127 1.00 60.31 175 VAL A C 1
ATOM 1358 O O . VAL A 1 175 ? -7.452 19.997 24.093 1.00 60.31 175 VAL A O 1
ATOM 1361 N N . CYS A 1 176 ? -7.468 21.616 25.642 1.00 52.28 176 CYS A N 1
ATOM 1362 C CA . CYS A 1 176 ? -6.319 22.339 25.103 1.00 52.28 176 CYS A CA 1
ATOM 1363 C C . CYS A 1 176 ? -5.062 21.481 25.179 1.00 52.28 176 CYS A C 1
ATOM 1365 O O . CYS A 1 176 ? -4.384 21.347 24.168 1.00 52.28 176 CYS A O 1
ATOM 1367 N N . VAL A 1 177 ? -4.784 20.823 26.304 1.00 58.72 177 VAL A N 1
ATOM 1368 C CA . VAL A 1 177 ? -3.634 19.925 26.470 1.00 58.72 177 VAL A CA 1
ATOM 1369 C C . VAL A 1 177 ? -3.725 18.746 25.500 1.00 58.72 177 VAL A C 1
ATOM 1371 O O . VAL A 1 177 ? -2.778 18.500 24.763 1.00 58.72 177 VAL A O 1
ATOM 1374 N N . VAL A 1 178 ? -4.875 18.082 25.368 1.00 57.12 178 VAL A N 1
ATOM 1375 C CA . VAL A 1 178 ? -5.079 16.979 24.409 1.00 57.12 178 VAL A CA 1
ATOM 1376 C C . VAL A 1 178 ? -4.979 17.460 22.958 1.00 57.12 178 VAL A C 1
ATOM 1378 O O . VAL A 1 178 ? -4.414 16.763 22.114 1.00 57.12 178 VAL A O 1
ATOM 1381 N N . LYS A 1 179 ? -5.468 18.662 22.633 1.00 54.81 179 LYS A N 1
ATOM 1382 C CA . LYS A 1 179 ? -5.363 19.257 21.290 1.00 54.81 179 LYS A CA 1
ATOM 1383 C C . LYS A 1 179 ? -3.941 19.731 20.992 1.00 54.81 179 LYS A C 1
ATOM 1385 O O . LYS A 1 179 ? -3.501 19.607 19.852 1.00 54.81 179 LYS A O 1
ATOM 1390 N N . LEU A 1 180 ? -3.190 20.181 21.995 1.00 45.59 180 LEU A N 1
ATOM 1391 C CA . LEU A 1 180 ? -1.761 20.486 21.911 1.00 45.59 180 LEU A CA 1
ATOM 1392 C C . LEU A 1 180 ? -0.927 19.203 21.751 1.00 45.59 180 LEU A C 1
ATOM 1394 O O . LEU A 1 180 ? -0.028 19.163 20.912 1.00 45.59 180 LEU A O 1
ATOM 1398 N N . ILE A 1 181 ? -1.286 18.119 22.445 1.00 47.81 181 ILE A N 1
ATOM 1399 C CA . ILE A 1 181 ? -0.675 16.789 22.296 1.00 47.81 181 ILE A CA 1
ATOM 1400 C C . ILE A 1 181 ? -0.990 16.201 20.907 1.00 47.81 181 ILE A C 1
ATOM 1402 O O . ILE A 1 181 ? -0.086 15.716 20.226 1.00 47.81 181 ILE A O 1
ATOM 1406 N N . LYS A 1 182 ? -2.233 16.315 20.411 1.00 46.47 182 LYS A N 1
ATOM 1407 C CA . LYS A 1 182 ? -2.610 15.904 19.042 1.00 46.47 182 LYS A CA 1
ATOM 1408 C C . LYS A 1 182 ? -1.965 16.781 17.962 1.00 46.47 182 LYS A C 1
ATOM 1410 O O . LYS A 1 182 ? -1.593 16.256 16.914 1.00 46.47 182 LYS A O 1
ATOM 1415 N N . ARG A 1 183 ? -1.746 18.080 18.210 1.00 44.12 183 ARG A N 1
ATOM 1416 C CA . ARG A 1 183 ? -0.968 18.959 17.311 1.00 44.12 183 ARG A CA 1
ATOM 1417 C C . ARG A 1 183 ? 0.493 18.515 17.187 1.00 44.12 183 ARG A C 1
ATOM 1419 O O . ARG A 1 183 ? 1.066 18.694 16.118 1.00 44.12 183 ARG A O 1
ATOM 1426 N N . LYS A 1 184 ? 1.071 17.862 18.205 1.00 39.38 184 LYS A N 1
ATOM 1427 C CA . LYS A 1 184 ? 2.417 17.265 18.115 1.00 39.38 184 LYS A CA 1
ATOM 1428 C C . LYS A 1 184 ? 2.471 15.909 17.394 1.00 39.38 184 LYS A C 1
ATOM 1430 O O . LYS A 1 184 ? 3.562 15.466 17.055 1.00 39.38 184 LYS A O 1
ATOM 1435 N N . LYS A 1 185 ? 1.330 15.269 17.099 1.00 39.97 185 LYS A N 1
ATOM 1436 C CA . LYS A 1 185 ? 1.260 13.958 16.417 1.00 39.97 185 LYS A CA 1
ATOM 1437 C C . LYS A 1 185 ? 0.626 14.019 15.021 1.00 39.97 185 LYS A C 1
ATOM 1439 O O . LYS A 1 185 ? 0.105 13.022 14.532 1.00 39.97 185 LYS A O 1
ATOM 1444 N N . LYS A 1 186 ? 0.709 15.171 14.348 1.00 28.23 186 LYS A N 1
ATOM 1445 C CA . LYS A 1 186 ? 0.639 15.243 12.883 1.00 28.23 186 LYS A CA 1
ATOM 1446 C C . LYS A 1 186 ? 2.075 15.365 12.373 1.00 28.23 186 LYS A C 1
ATOM 1448 O O . LYS A 1 186 ? 2.631 16.459 12.448 1.00 28.23 186 LYS A O 1
ATOM 1453 N N . PRO A 1 187 ? 2.702 14.298 11.849 1.00 31.91 187 PRO A N 1
ATOM 1454 C CA . PRO A 1 187 ? 3.872 14.488 11.018 1.00 31.91 187 PRO A CA 1
ATOM 1455 C C . PRO A 1 187 ? 3.379 15.192 9.755 1.00 31.91 187 PRO A C 1
ATOM 1457 O O . PRO A 1 187 ? 2.838 14.581 8.835 1.00 31.91 187 PRO A O 1
ATOM 1460 N N . THR A 1 188 ? 3.517 16.513 9.710 1.00 36.41 188 THR A N 1
ATOM 1461 C CA . THR A 1 188 ? 3.542 17.238 8.448 1.00 36.41 188 THR A CA 1
ATOM 1462 C C . THR A 1 188 ? 4.792 16.787 7.705 1.00 36.41 188 THR A C 1
ATOM 1464 O O . THR A 1 188 ? 5.806 17.474 7.714 1.00 36.41 188 THR A O 1
ATOM 1467 N N . ASN A 1 189 ? 4.735 15.640 7.027 1.00 31.30 189 ASN A N 1
ATOM 1468 C CA . ASN A 1 189 ? 5.659 15.373 5.933 1.00 31.30 189 ASN A CA 1
ATOM 1469 C C . ASN A 1 189 ? 5.103 16.028 4.662 1.00 31.30 189 ASN A C 1
ATOM 1471 O O . ASN A 1 189 ? 4.772 15.383 3.675 1.00 31.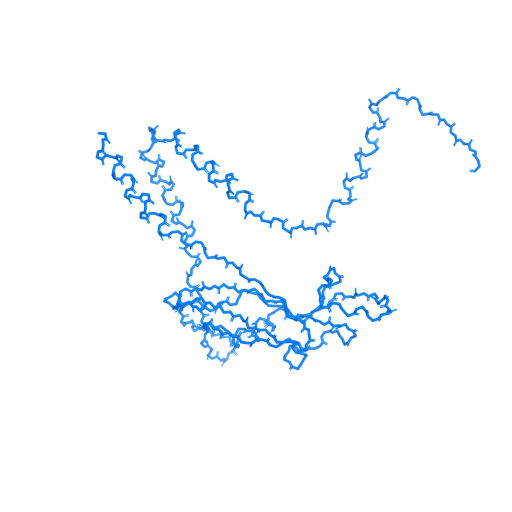30 189 ASN A O 1
ATOM 1475 N N . LYS A 1 190 ? 4.949 17.352 4.743 1.00 35.25 190 LYS A N 1
ATOM 1476 C CA . LYS A 1 190 ? 4.981 18.250 3.596 1.00 35.25 190 LYS A CA 1
ATOM 1477 C C . LYS A 1 190 ? 6.404 18.790 3.576 1.00 35.25 190 LYS A C 1
ATOM 1479 O O . LYS A 1 190 ? 6.654 19.887 4.061 1.00 35.25 190 LYS A O 1
ATOM 1484 N N . LYS A 1 191 ? 7.345 17.972 3.104 1.00 37.25 191 LYS A N 1
ATOM 1485 C CA . LYS A 1 191 ? 8.688 18.452 2.796 1.00 37.25 191 LYS A CA 1
ATOM 1486 C C . LYS A 1 191 ? 8.661 19.125 1.428 1.00 37.25 191 LYS A C 1
ATOM 1488 O O . LYS A 1 191 ? 8.512 18.484 0.396 1.00 37.25 191 LYS A O 1
ATOM 1493 N N . ASP A 1 192 ? 8.759 20.446 1.514 1.00 44.91 192 ASP A N 1
ATOM 1494 C CA . ASP A 1 192 ? 9.653 21.274 0.711 1.00 44.91 192 ASP A CA 1
ATOM 1495 C C . ASP A 1 192 ? 9.306 21.450 -0.772 1.00 44.91 192 ASP A C 1
ATOM 1497 O O . ASP A 1 192 ? 9.710 20.694 -1.650 1.00 44.91 192 ASP A O 1
ATOM 1501 N N . GLY A 1 193 ? 8.625 22.562 -1.054 1.00 42.19 193 GLY A N 1
ATOM 1502 C CA . GLY A 1 193 ? 8.501 23.092 -2.414 1.00 42.19 193 GLY A CA 1
ATOM 1503 C C . GLY A 1 193 ? 8.128 24.571 -2.505 1.00 42.19 193 GLY A C 1
ATOM 1504 O O . GLY A 1 193 ? 8.453 25.205 -3.498 1.00 42.19 193 GLY A O 1
ATOM 1505 N N . VAL A 1 194 ? 7.509 25.153 -1.471 1.00 44.47 194 VAL A N 1
ATOM 1506 C CA . VAL A 1 194 ? 7.017 26.550 -1.530 1.00 44.47 194 VAL A CA 1
ATOM 1507 C C . VAL A 1 194 ? 7.814 27.510 -0.630 1.00 44.47 194 VAL A C 1
ATOM 1509 O O . VAL A 1 194 ? 7.647 28.718 -0.707 1.00 44.47 194 VAL A O 1
ATOM 1512 N N . CYS A 1 195 ? 8.786 27.018 0.150 1.00 43.44 195 CYS A N 1
ATOM 1513 C CA . CYS A 1 195 ? 9.685 27.867 0.949 1.00 43.44 195 CYS A CA 1
ATOM 1514 C C . CYS A 1 195 ? 11.061 28.062 0.281 1.00 43.44 195 CYS A C 1
ATOM 1516 O O . CYS A 1 195 ? 12.107 27.948 0.916 1.00 43.44 195 CYS A O 1
ATOM 1518 N N . LYS A 1 196 ? 11.071 28.320 -1.033 1.00 43.41 196 LYS A N 1
ATOM 1519 C CA . LYS A 1 196 ? 12.258 28.843 -1.737 1.00 43.41 196 LYS A CA 1
ATOM 1520 C C . LYS A 1 196 ? 12.045 30.215 -2.379 1.00 43.41 196 LYS A C 1
ATOM 1522 O O . LYS A 1 196 ? 13.032 30.819 -2.783 1.00 43.41 196 LYS A O 1
ATOM 1527 N N . HIS A 1 197 ? 10.819 30.748 -2.383 1.00 43.34 197 HIS A N 1
ATOM 1528 C CA . HIS A 1 197 ? 10.560 32.101 -2.885 1.00 43.34 197 HIS A CA 1
ATOM 1529 C C . HIS A 1 197 ? 10.569 33.180 -1.786 1.00 43.34 197 HIS A C 1
ATOM 1531 O O . HIS A 1 197 ? 11.072 34.271 -2.025 1.00 43.34 197 HIS A O 1
ATOM 1537 N N . LEU A 1 198 ? 10.169 32.862 -0.545 1.00 45.00 198 LEU A N 1
ATOM 1538 C CA . LEU A 1 198 ? 10.144 33.845 0.557 1.00 45.00 198 LEU A CA 1
ATOM 1539 C C . LEU A 1 198 ? 11.489 34.087 1.269 1.00 45.00 198 LEU A C 1
ATOM 1541 O O . LEU A 1 198 ? 11.592 34.985 2.100 1.00 45.00 198 LEU A O 1
ATOM 1545 N N . LYS A 1 199 ? 12.546 33.323 0.955 1.00 46.69 199 LYS A N 1
ATOM 1546 C CA . LYS A 1 199 ? 13.886 33.553 1.536 1.00 46.69 199 LYS A CA 1
ATOM 1547 C C . LYS A 1 199 ? 14.738 34.538 0.721 1.00 46.69 199 LYS A C 1
ATOM 1549 O O . LYS A 1 199 ? 15.825 34.898 1.162 1.00 46.69 199 LYS A O 1
ATOM 1554 N N . ARG A 1 200 ? 14.247 34.987 -0.443 1.00 48.22 200 ARG A N 1
ATOM 1555 C CA . ARG A 1 200 ? 14.884 36.042 -1.252 1.00 48.22 200 ARG A CA 1
ATOM 1556 C C . ARG A 1 200 ? 14.366 37.448 -0.921 1.00 48.22 200 ARG A C 1
ATOM 1558 O O . ARG A 1 200 ? 15.143 38.386 -1.028 1.00 48.22 200 ARG A O 1
ATOM 1565 N N . GLU A 1 201 ? 13.145 37.594 -0.402 1.00 49.75 201 GLU A N 1
ATOM 1566 C CA . GLU A 1 201 ? 12.619 38.910 0.011 1.00 49.75 201 GLU A CA 1
ATOM 1567 C C . GLU A 1 201 ? 13.083 39.352 1.409 1.00 49.75 201 GLU A C 1
ATOM 1569 O O . GLU A 1 201 ? 13.332 40.533 1.633 1.00 49.75 201 GLU A O 1
ATOM 1574 N N . GLN A 1 202 ? 13.330 38.429 2.346 1.00 50.97 202 GLN A N 1
ATOM 1575 C CA . GLN A 1 202 ? 13.795 38.810 3.692 1.00 50.97 202 GLN A CA 1
ATOM 1576 C C . GLN A 1 202 ? 15.291 39.178 3.784 1.00 50.97 202 GLN A C 1
ATOM 1578 O O . GLN A 1 202 ? 15.714 39.737 4.797 1.00 50.97 202 GLN A O 1
ATOM 1583 N N . LEU A 1 203 ? 16.097 38.915 2.745 1.00 48.97 203 LEU A N 1
ATOM 1584 C CA . LEU A 1 203 ? 17.508 39.336 2.694 1.00 48.97 203 LEU A CA 1
ATOM 1585 C C . LEU A 1 203 ? 17.695 40.728 2.052 1.00 48.97 203 LEU A C 1
ATOM 1587 O O . LEU A 1 203 ? 18.720 41.364 2.284 1.00 48.97 203 LEU A O 1
ATOM 1591 N N . ALA A 1 204 ? 16.700 41.225 1.306 1.00 52.88 204 ALA A N 1
ATOM 1592 C CA . ALA A 1 204 ? 16.697 42.580 0.747 1.00 52.88 204 ALA A CA 1
ATOM 1593 C C . ALA A 1 204 ? 16.198 43.628 1.763 1.00 52.88 204 ALA A C 1
ATOM 1595 O O . ALA A 1 204 ? 16.746 44.723 1.836 1.00 52.88 204 ALA A O 1
ATOM 1596 N N . VAL A 1 205 ? 15.237 43.271 2.624 1.00 53.28 205 VAL A N 1
ATOM 1597 C CA . VAL A 1 205 ? 14.667 44.197 3.625 1.00 53.28 205 VAL A CA 1
ATOM 1598 C C . VAL A 1 205 ? 15.608 44.423 4.823 1.00 53.28 205 VAL A C 1
ATOM 1600 O O . VAL A 1 205 ? 15.686 45.533 5.344 1.00 53.28 205 VAL A O 1
ATOM 1603 N N . ARG A 1 206 ? 16.430 43.431 5.213 1.00 48.75 206 ARG A N 1
ATOM 1604 C CA . ARG A 1 206 ? 17.419 43.596 6.305 1.00 48.75 206 ARG A CA 1
ATOM 1605 C C . ARG A 1 206 ? 18.585 44.540 5.989 1.00 48.75 206 ARG A C 1
ATOM 1607 O O . ARG A 1 206 ? 19.251 44.964 6.924 1.00 48.75 206 ARG A O 1
ATOM 1614 N N . LYS A 1 207 ? 18.840 44.881 4.720 1.00 54.06 207 LYS A N 1
ATOM 1615 C CA . LYS A 1 207 ? 19.874 45.870 4.354 1.00 54.06 207 LYS A CA 1
ATOM 1616 C C . LYS A 1 207 ? 19.371 47.317 4.378 1.00 54.06 207 LYS A C 1
ATOM 1618 O O . LYS A 1 207 ? 20.193 48.223 4.394 1.00 54.06 207 LYS A O 1
ATOM 1623 N N . ILE A 1 208 ? 18.055 47.538 4.420 1.00 56.19 208 ILE A N 1
ATOM 1624 C CA . ILE A 1 208 ? 17.455 48.884 4.420 1.00 56.19 208 ILE A CA 1
ATOM 1625 C C . ILE A 1 208 ? 17.272 49.416 5.856 1.00 56.19 208 ILE A C 1
ATOM 1627 O O . ILE A 1 208 ? 17.327 50.619 6.077 1.00 56.19 208 ILE A O 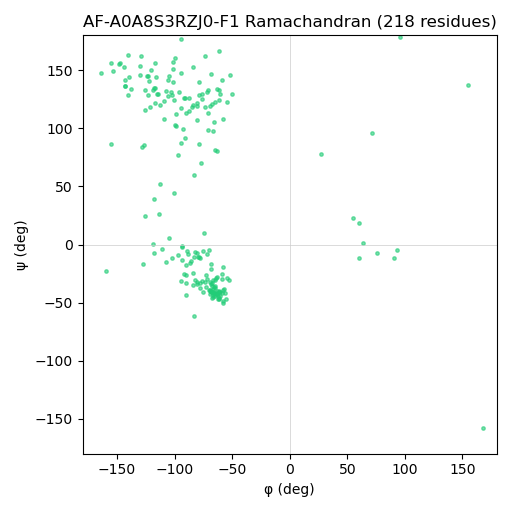1
ATOM 1631 N N . GLN A 1 209 ? 17.138 48.540 6.860 1.00 56.22 209 GLN A N 1
ATOM 1632 C CA . GLN A 1 209 ? 16.879 48.934 8.258 1.00 56.22 209 GLN A CA 1
ATOM 1633 C C . GLN A 1 209 ? 18.123 49.096 9.151 1.00 56.22 209 GLN A C 1
ATOM 1635 O O . GLN A 1 209 ? 17.972 49.457 10.313 1.00 56.22 209 GLN A O 1
ATOM 1640 N N . SER A 1 210 ? 19.341 48.850 8.652 1.00 54.59 210 SER A N 1
ATOM 1641 C CA . SER A 1 210 ? 20.567 48.949 9.466 1.00 54.59 210 SER A CA 1
ATOM 1642 C C . SER A 1 210 ? 21.423 50.194 9.211 1.00 54.59 210 SER A C 1
ATOM 1644 O O . SER A 1 210 ? 22.507 50.274 9.774 1.00 54.59 210 SER A O 1
ATOM 1646 N N . GLY A 1 211 ? 20.985 51.149 8.379 1.00 52.34 211 GLY A N 1
ATOM 1647 C CA . GLY A 1 211 ? 21.643 52.462 8.249 1.00 52.34 211 GLY A CA 1
ATOM 1648 C C . GLY A 1 211 ? 23.142 52.435 7.907 1.00 52.34 211 GLY A C 1
ATOM 1649 O O . GLY A 1 211 ? 23.849 53.396 8.192 1.00 52.34 211 GLY A O 1
ATOM 1650 N N . VAL A 1 212 ? 23.650 51.348 7.316 1.00 51.66 212 VAL A N 1
ATOM 1651 C CA . VAL A 1 212 ? 25.057 51.247 6.911 1.00 51.66 212 VAL A CA 1
ATOM 1652 C C . VAL A 1 212 ? 25.185 51.832 5.504 1.00 51.66 212 VAL A C 1
ATOM 1654 O O . VAL A 1 212 ? 24.466 51.381 4.608 1.00 51.66 212 VAL A O 1
ATOM 1657 N N . PRO A 1 213 ? 26.084 52.800 5.265 1.00 42.53 213 PRO A N 1
ATOM 1658 C CA . PRO A 1 213 ? 26.281 53.351 3.933 1.00 42.53 213 PRO A CA 1
ATOM 1659 C C . PRO A 1 213 ? 26.738 52.262 2.955 1.00 42.53 213 PRO A C 1
ATOM 1661 O O . PRO A 1 213 ? 27.690 51.517 3.207 1.00 42.53 213 PRO A O 1
ATOM 1664 N N . VAL A 1 214 ? 26.048 52.186 1.815 1.00 48.91 214 VAL A N 1
ATOM 1665 C CA . VAL A 1 214 ? 26.443 51.372 0.665 1.00 48.91 214 VAL A CA 1
ATOM 1666 C C . VAL A 1 214 ? 27.739 51.963 0.117 1.00 48.91 214 VAL A C 1
ATOM 1668 O O . VAL A 1 214 ? 27.732 53.020 -0.509 1.00 48.91 214 VAL A O 1
ATOM 1671 N N . ARG A 1 215 ? 28.870 51.296 0.366 1.00 44.75 215 ARG A N 1
ATOM 1672 C CA . ARG A 1 215 ? 30.108 51.598 -0.354 1.00 44.75 215 ARG A CA 1
ATOM 1673 C C . ARG A 1 215 ? 29.938 51.159 -1.806 1.00 44.75 215 ARG A C 1
ATOM 1675 O O . ARG A 1 215 ? 29.686 49.990 -2.085 1.00 44.75 215 ARG A O 1
ATOM 1682 N N . ASN A 1 216 ? 30.055 52.134 -2.696 1.00 39.53 216 ASN A N 1
ATOM 1683 C CA . ASN A 1 216 ? 30.111 51.961 -4.135 1.00 39.53 216 ASN A CA 1
ATOM 1684 C C . ASN A 1 216 ? 31.398 51.200 -4.491 1.00 39.53 216 ASN A C 1
ATOM 1686 O O . ASN A 1 216 ? 32.487 51.643 -4.130 1.00 39.53 216 ASN A O 1
ATOM 1690 N N . ILE A 1 217 ? 31.270 50.059 -5.165 1.00 44.94 217 ILE A N 1
ATOM 1691 C CA . ILE A 1 217 ? 32.384 49.411 -5.861 1.00 44.94 217 ILE A CA 1
ATOM 1692 C C . ILE A 1 217 ? 31.901 49.149 -7.286 1.00 44.94 217 ILE A C 1
ATOM 1694 O O . ILE A 1 217 ? 31.406 48.075 -7.616 1.00 44.94 217 ILE A O 1
ATOM 1698 N N . ASN A 1 218 ? 32.030 50.181 -8.116 1.00 38.06 218 ASN A N 1
ATOM 1699 C CA . ASN A 1 218 ? 32.405 50.001 -9.510 1.00 38.06 218 ASN A CA 1
ATOM 1700 C C . ASN A 1 218 ? 33.898 49.656 -9.525 1.00 38.06 218 ASN A C 1
ATOM 1702 O O . ASN A 1 218 ? 34.684 50.480 -9.058 1.00 38.06 218 ASN A O 1
ATOM 1706 N N . SER A 1 219 ? 34.272 48.475 -10.026 1.00 41.81 219 SER A N 1
ATOM 1707 C CA . SER A 1 219 ? 35.454 48.192 -10.872 1.00 41.81 219 SER A CA 1
ATOM 1708 C C . SER A 1 219 ? 35.927 46.733 -10.760 1.00 41.81 219 SER A C 1
ATOM 1710 O O . SER A 1 219 ? 36.046 46.197 -9.659 1.00 41.81 219 SER A O 1
ATOM 1712 N N . PHE A 1 220 ? 36.251 46.201 -11.947 1.00 38.16 220 PHE A N 1
ATOM 1713 C CA . PHE A 1 220 ? 36.772 44.884 -12.350 1.00 38.16 220 PHE A CA 1
ATOM 1714 C C . PHE A 1 220 ? 35.762 43.760 -12.602 1.00 38.16 220 PHE A C 1
ATOM 1716 O O . PHE A 1 220 ? 35.207 43.183 -11.644 1.00 38.16 220 PHE A O 1
#

Foldseek 3Di:
DVVVVVVVVVVVVVVVVVDPDWDKDKDKAWAQGKDKDFDDPQWFKDWPWKWKWDDQPDPPNDDPDPDPDNDDTWTAPGVQRSVLVCVQGGRHRMGMDHNYCVRRNPRDPPGTIIMMTMIIIGRSVQWDFDFDDDPPDTDTHTDGNPPPDVVVVVVVVVVCVVVPPPPCVVVVVVVVVVVVVVVVPPPPPPPDDPPPPVVVVVVVVVVVPPPDDDDDDPDD

pLDDT: mean 71.31, std 19.86, range [28.23, 97.94]

Secondary structure (DSSP, 8-state):
-HHHHHHHHHHHHHHHHT---PPPEEEEEETT-EEEEE--TTEEEEEEEEEEEE-TT--TT----S----PPPEE--HHHHHHHHHHHHTT-SEEEEE--HHHH--S-TTS--EEEEEEEEEEGGGEEEEEEEETTEEEEEEEE-GGG-HHHHHHHHHHHHHH-TTTHHHHHHHHHHHHHHHHTT------SSSTTSHHHHHHHHTTTSS----------

Organism: Mytilus edulis (NCBI:txid6550)

Mean predicted aligned error: 17.11 Å